Protein AF-A0A5Q2RBG4-F1 (afdb_monomer_lite)

Secondary structure (DSSP, 8-state):
-------------------------------TTSSS---TTSSTT--SS-SEETTEE-HHHHHHHHHHHHH-TT-SSHHHHHHHHHHHHHHHHHHHHHHH-TT-TT-HHHHHHHHHHHHHHHH-HHHHHH-------------------PPP------------------S------------------------PPP-

InterPro domains:
  IPR015141 Phospholipase A2, prokaryotic/fungal [PF09056] (45-122)
  IPR036444 Phospholipase A2 domain superfamily [G3DSA:1.20.90.10] (31-125)
  IPR036444 Phospholipase A2 domain superfamily [SSF48619] (43-124)

Structure (mmCIF, N/CA/C/O backbone):
data_AF-A0A5Q2RBG4-F1
#
_entry.id   AF-A0A5Q2RBG4-F1
#
loop_
_atom_site.group_PDB
_atom_site.id
_atom_site.type_symbol
_atom_site.label_atom_id
_atom_site.label_alt_id
_atom_site.label_comp_id
_atom_site.label_asym_id
_atom_site.label_entity_id
_atom_site.label_seq_id
_atom_site.pdbx_PDB_ins_code
_atom_site.Cartn_x
_atom_site.Cartn_y
_atom_site.Cartn_z
_atom_site.occupancy
_atom_site.B_iso_or_equiv
_atom_site.auth_seq_id
_atom_site.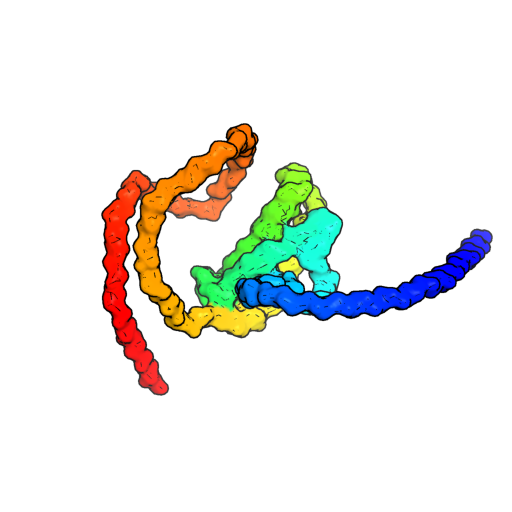auth_comp_id
_atom_site.auth_asym_id
_atom_site.auth_atom_id
_atom_site.pdbx_PDB_model_num
ATOM 1 N N . MET A 1 1 ? 6.977 -40.133 -31.356 1.00 45.34 1 MET A N 1
ATOM 2 C CA . MET A 1 1 ? 8.110 -40.860 -30.739 1.00 45.34 1 MET A CA 1
ATOM 3 C C . MET A 1 1 ? 8.426 -40.216 -29.390 1.00 45.34 1 MET A C 1
ATOM 5 O O . MET A 1 1 ? 8.983 -39.126 -29.391 1.00 45.34 1 MET A O 1
ATOM 9 N N . PRO A 1 2 ? 8.019 -40.805 -28.253 1.00 47.72 2 PRO A N 1
ATOM 10 C CA . PRO A 1 2 ? 8.297 -40.243 -26.933 1.00 47.72 2 PRO A CA 1
ATOM 11 C C . PRO A 1 2 ? 9.686 -40.678 -26.441 1.00 47.72 2 PRO A C 1
ATOM 13 O O . PRO A 1 2 ? 10.007 -41.864 -26.442 1.00 47.72 2 PRO A O 1
ATOM 16 N N . ARG A 1 3 ? 10.519 -39.722 -26.014 1.00 61.03 3 ARG A N 1
ATOM 17 C CA . ARG A 1 3 ? 11.772 -39.990 -25.293 1.00 61.03 3 ARG A CA 1
ATOM 18 C C . ARG A 1 3 ? 11.574 -39.658 -23.819 1.00 61.03 3 ARG A C 1
ATOM 20 O O . ARG A 1 3 ? 11.643 -38.506 -23.412 1.00 61.03 3 ARG A O 1
ATOM 27 N N . THR A 1 4 ? 11.325 -40.694 -23.028 1.00 62.78 4 THR A N 1
ATOM 28 C CA . THR A 1 4 ? 11.373 -40.666 -21.565 1.00 62.78 4 THR A CA 1
ATOM 29 C C . THR A 1 4 ? 12.832 -40.630 -21.106 1.00 62.78 4 THR A C 1
ATOM 31 O O . THR A 1 4 ? 13.536 -41.634 -21.209 1.00 62.78 4 THR A O 1
ATOM 34 N N . GLY A 1 5 ? 13.293 -39.485 -20.604 1.00 55.06 5 GLY A N 1
ATOM 35 C CA . GLY A 1 5 ? 14.599 -39.341 -19.960 1.00 55.06 5 GLY A CA 1
ATOM 36 C C . GLY A 1 5 ? 14.476 -39.442 -18.440 1.00 55.06 5 GLY A C 1
ATOM 37 O O . GLY A 1 5 ? 14.024 -38.502 -17.798 1.00 55.06 5 GLY A O 1
ATOM 38 N N . ARG A 1 6 ? 14.876 -40.583 -17.867 1.00 69.25 6 ARG A N 1
ATOM 39 C CA . ARG A 1 6 ? 15.070 -40.792 -16.420 1.00 69.25 6 ARG A CA 1
ATOM 40 C C . ARG A 1 6 ? 16.541 -40.564 -16.073 1.00 69.25 6 ARG A C 1
ATOM 42 O O . ARG A 1 6 ? 17.354 -41.364 -16.520 1.00 69.25 6 ARG A O 1
ATOM 49 N N . LEU A 1 7 ? 16.886 -39.589 -15.231 1.00 54.53 7 LEU A N 1
ATOM 50 C CA . LEU A 1 7 ? 18.213 -39.476 -14.595 1.00 54.53 7 LEU A CA 1
ATOM 51 C C . LEU A 1 7 ? 18.023 -38.891 -13.183 1.00 54.53 7 LEU A C 1
ATOM 53 O O . LEU A 1 7 ? 17.643 -37.740 -13.033 1.00 54.53 7 LEU A O 1
ATOM 57 N N . ARG A 1 8 ? 17.942 -39.756 -12.166 1.00 62.38 8 ARG A N 1
ATOM 58 C CA . ARG A 1 8 ? 19.027 -40.233 -11.277 1.00 62.38 8 ARG A CA 1
ATOM 59 C C . ARG A 1 8 ? 19.347 -39.251 -10.144 1.00 62.38 8 ARG A C 1
ATOM 61 O O . ARG A 1 8 ? 20.155 -38.343 -10.286 1.00 62.38 8 ARG A O 1
ATOM 68 N N . ALA A 1 9 ? 18.728 -39.553 -9.004 1.00 50.62 9 ALA A N 1
ATOM 69 C CA . ALA A 1 9 ? 19.061 -39.070 -7.676 1.00 50.62 9 ALA A CA 1
ATOM 70 C C . ALA A 1 9 ? 20.548 -39.272 -7.345 1.00 50.62 9 ALA A C 1
ATOM 72 O O . ALA A 1 9 ? 21.122 -40.328 -7.627 1.00 50.62 9 ALA A O 1
ATOM 73 N N . ARG A 1 10 ? 21.144 -38.280 -6.682 1.00 61.72 10 ARG A N 1
ATOM 74 C CA . ARG A 1 10 ? 22.369 -38.446 -5.899 1.00 61.72 10 ARG A CA 1
ATOM 75 C C . ARG A 1 10 ? 22.100 -37.956 -4.481 1.00 61.72 10 ARG A C 1
ATOM 77 O O . ARG A 1 10 ? 22.095 -36.763 -4.214 1.00 61.72 10 ARG A O 1
ATOM 84 N N . LEU A 1 11 ? 21.846 -38.924 -3.603 1.00 53.94 11 LEU A N 1
ATOM 85 C CA . LEU A 1 11 ? 22.023 -38.808 -2.162 1.00 53.94 11 LEU A CA 1
ATOM 86 C C . LEU A 1 11 ? 23.528 -38.803 -1.892 1.00 53.94 11 LEU A C 1
ATOM 88 O O . LEU A 1 11 ? 24.185 -39.833 -2.029 1.00 53.94 11 LEU A O 1
ATOM 92 N N . THR A 1 12 ? 24.076 -37.658 -1.512 1.00 59.53 12 THR A N 1
ATOM 93 C CA . THR A 1 12 ? 25.372 -37.593 -0.835 1.00 59.53 12 THR A CA 1
ATOM 94 C C . THR A 1 12 ? 25.134 -36.964 0.521 1.00 59.53 12 THR A C 1
ATOM 96 O O . THR A 1 12 ? 24.948 -35.755 0.630 1.00 59.53 12 THR A O 1
ATOM 99 N N . GLY A 1 13 ? 25.072 -37.831 1.534 1.00 52.00 13 GLY A N 1
ATOM 100 C CA . GLY A 1 13 ? 25.066 -37.452 2.936 1.00 52.00 13 GLY A CA 1
ATOM 101 C C . GLY A 1 13 ? 26.377 -36.757 3.291 1.00 52.00 13 GLY A C 1
ATOM 102 O O . GLY A 1 13 ? 27.456 -37.311 3.081 1.00 52.00 13 GLY A O 1
ATOM 103 N N . GLY A 1 14 ? 26.260 -35.533 3.798 1.00 57.28 14 GLY A N 1
ATOM 104 C CA . GLY A 1 14 ? 27.344 -34.764 4.392 1.00 57.28 14 GLY A CA 1
ATOM 105 C C . GLY A 1 14 ? 27.191 -34.775 5.906 1.00 57.28 14 GLY A C 1
ATOM 106 O O . GLY A 1 14 ? 26.175 -34.339 6.435 1.00 57.28 14 GLY A O 1
ATOM 107 N N . LEU A 1 15 ? 28.201 -35.341 6.555 1.00 59.34 15 LEU A N 1
ATOM 108 C CA . LEU A 1 15 ? 28.390 -35.568 7.982 1.00 59.34 15 LEU A CA 1
ATOM 109 C C . LEU A 1 15 ? 28.165 -34.300 8.836 1.00 59.34 15 LEU A C 1
ATOM 111 O O . LEU A 1 15 ? 28.738 -33.249 8.556 1.00 59.34 15 LEU A O 1
ATOM 115 N N . LEU A 1 16 ? 27.384 -34.442 9.914 1.00 55.59 16 LEU A N 1
ATOM 116 C CA . LEU A 1 16 ? 27.294 -33.491 11.026 1.00 55.59 16 LEU A CA 1
ATOM 117 C C . LEU A 1 16 ? 28.679 -33.278 11.663 1.00 55.59 16 LEU A C 1
ATOM 119 O O . LEU A 1 16 ? 29.279 -34.230 12.160 1.00 55.59 16 LEU A O 1
ATOM 123 N N . ALA A 1 17 ? 29.118 -32.025 11.764 1.00 57.50 17 ALA A N 1
ATOM 124 C CA . ALA A 1 17 ? 30.117 -31.594 12.739 1.00 57.50 17 ALA A CA 1
ATOM 125 C C . ALA A 1 17 ? 29.496 -30.483 13.594 1.00 57.50 17 ALA A C 1
ATOM 127 O O . ALA A 1 17 ? 29.442 -29.319 13.204 1.00 57.50 17 ALA A O 1
ATOM 128 N N . LEU A 1 18 ? 28.960 -30.883 14.747 1.00 55.81 18 LEU A N 1
ATOM 129 C CA . LEU A 1 18 ? 28.347 -30.005 15.736 1.00 55.81 18 LEU A CA 1
ATOM 130 C C . LEU A 1 18 ? 29.457 -29.453 16.644 1.00 55.81 18 LEU A C 1
ATOM 132 O O . LEU A 1 18 ? 29.870 -30.109 17.597 1.00 55.81 18 LEU A O 1
ATOM 136 N N . VAL A 1 19 ? 29.983 -28.272 16.317 1.00 64.69 19 VAL A N 1
ATOM 137 C CA . VAL A 1 19 ? 30.922 -27.535 17.177 1.00 64.69 19 VAL A CA 1
ATOM 138 C C . VAL A 1 19 ? 30.107 -26.585 18.053 1.00 64.69 19 VAL A C 1
ATOM 140 O O . VAL A 1 19 ? 29.663 -25.534 17.599 1.00 64.69 19 VAL A O 1
ATOM 143 N N . ALA A 1 20 ? 29.883 -26.966 19.311 1.00 55.16 20 ALA A N 1
ATOM 144 C CA . ALA A 1 20 ? 29.263 -26.107 20.315 1.00 55.16 20 ALA A CA 1
ATOM 145 C C . ALA A 1 20 ? 30.323 -25.172 20.924 1.00 55.16 20 ALA A C 1
ATOM 147 O O . ALA A 1 20 ? 31.088 -25.574 21.800 1.00 55.16 20 ALA A O 1
ATOM 148 N N . VAL A 1 21 ? 30.378 -23.923 20.454 1.00 65.25 21 VAL A N 1
ATOM 149 C CA . VAL A 1 21 ? 31.147 -22.849 21.100 1.00 65.25 21 VAL A CA 1
ATOM 150 C C . VAL A 1 21 ? 30.246 -22.178 22.136 1.00 65.25 21 VAL A C 1
ATOM 152 O O . VAL A 1 21 ? 29.343 -21.423 21.790 1.00 65.25 21 VAL A O 1
ATOM 155 N N . LEU A 1 22 ? 30.490 -22.458 23.417 1.00 59.94 22 LEU A N 1
ATOM 156 C CA . LEU A 1 22 ? 29.895 -21.736 24.544 1.00 59.94 22 LEU A CA 1
ATOM 157 C C . LEU A 1 22 ? 30.650 -20.413 24.737 1.00 59.94 22 LEU A C 1
ATOM 159 O O . LEU A 1 22 ? 31.578 -20.324 25.537 1.00 59.94 22 LEU A O 1
ATOM 163 N N . GLY A 1 23 ? 30.283 -19.400 23.955 1.00 50.41 23 GLY A N 1
ATOM 164 C CA . GLY A 1 23 ? 30.720 -18.021 24.146 1.00 50.41 23 GLY A CA 1
ATOM 165 C C . GLY A 1 23 ? 29.559 -17.180 24.658 1.00 50.41 23 GLY A C 1
ATOM 166 O O . GLY A 1 23 ? 28.649 -16.870 23.896 1.00 50.41 23 GLY A O 1
ATOM 167 N N . SER A 1 24 ? 29.582 -16.809 25.939 1.00 55.31 24 SER A N 1
ATOM 168 C CA . SER A 1 24 ? 28.636 -15.857 26.527 1.00 55.31 24 SER A CA 1
ATOM 169 C C . SER A 1 24 ? 28.923 -14.450 26.000 1.00 55.31 24 SER A C 1
ATOM 171 O O . SER A 1 24 ? 29.612 -13.660 26.643 1.00 55.31 24 SER A O 1
ATOM 173 N N . THR A 1 25 ? 28.427 -14.131 24.807 1.00 61.53 25 THR A N 1
ATOM 174 C CA . THR A 1 25 ? 28.366 -12.750 24.328 1.00 61.53 25 THR A CA 1
ATOM 175 C C . THR A 1 25 ? 27.287 -12.022 25.114 1.00 61.53 25 THR A C 1
ATOM 177 O O . THR A 1 25 ? 26.126 -12.432 25.104 1.00 61.53 25 THR A O 1
ATOM 180 N N . ALA A 1 26 ? 27.668 -10.947 25.801 1.00 56.69 26 ALA A N 1
ATOM 181 C CA . ALA A 1 26 ? 26.721 -9.983 26.331 1.00 56.69 26 ALA A CA 1
ATOM 182 C C . ALA A 1 26 ? 25.805 -9.526 25.186 1.00 56.69 26 ALA A C 1
ATOM 184 O O . ALA A 1 26 ? 26.266 -8.931 24.212 1.00 56.69 26 ALA A O 1
ATOM 185 N N . VAL A 1 27 ? 24.518 -9.847 25.290 1.00 54.66 27 VAL A N 1
ATOM 186 C CA . VAL A 1 27 ? 23.467 -9.271 24.454 1.00 54.66 27 VAL A CA 1
ATOM 187 C C . VAL A 1 27 ? 23.396 -7.787 24.801 1.00 54.66 27 VAL A C 1
ATOM 189 O O . VAL A 1 27 ? 22.740 -7.385 25.758 1.00 54.66 27 VAL A O 1
ATOM 192 N N . ILE A 1 28 ? 24.135 -6.968 24.053 1.00 51.59 28 ILE A N 1
ATOM 193 C CA . ILE A 1 28 ? 23.817 -5.548 23.922 1.00 51.59 28 ILE A CA 1
ATOM 194 C C . ILE A 1 28 ? 22.422 -5.533 23.306 1.00 51.59 28 ILE A C 1
ATOM 196 O O . ILE A 1 28 ? 22.233 -6.107 22.235 1.00 51.59 28 ILE A O 1
ATOM 200 N N . GLY A 1 29 ? 21.451 -4.997 24.048 1.00 50.44 29 GLY A N 1
ATOM 201 C CA . GLY A 1 29 ? 20.031 -5.060 23.723 1.00 50.44 29 GLY A CA 1
ATOM 202 C C . GLY A 1 29 ? 19.771 -4.685 22.272 1.00 50.44 29 GLY A C 1
ATOM 203 O O . GLY A 1 29 ? 19.789 -3.508 21.920 1.00 50.44 29 GLY A O 1
ATOM 204 N N . ALA A 1 30 ? 19.518 -5.693 21.438 1.00 46.84 30 ALA A N 1
ATOM 205 C CA . ALA A 1 30 ? 18.832 -5.477 20.184 1.00 46.84 30 ALA A CA 1
ATOM 206 C C . ALA A 1 30 ? 17.478 -4.881 20.562 1.00 46.84 30 ALA A C 1
ATOM 208 O O . ALA A 1 30 ? 16.707 -5.501 21.302 1.00 46.84 30 ALA A O 1
ATOM 209 N N . SER A 1 31 ? 17.226 -3.649 20.124 1.00 52.78 31 SER A N 1
ATOM 210 C CA . SER A 1 31 ? 15.905 -3.050 20.228 1.00 52.78 31 SER A CA 1
ATOM 211 C C . SER A 1 31 ? 14.885 -4.073 19.711 1.00 52.78 31 SER A C 1
ATOM 213 O O . SER A 1 31 ? 15.123 -4.665 18.655 1.00 52.78 31 SER A O 1
ATOM 215 N N . PRO A 1 32 ? 13.748 -4.294 20.391 1.00 52.78 32 PRO A N 1
ATOM 216 C CA . PRO A 1 32 ? 12.734 -5.270 19.975 1.00 52.78 32 PRO A CA 1
ATOM 217 C C . PRO A 1 32 ? 12.110 -4.999 18.587 1.00 52.78 32 PRO A C 1
ATOM 219 O O . PRO A 1 32 ? 11.204 -5.712 18.171 1.00 52.78 32 PRO A O 1
ATOM 222 N N . ALA A 1 33 ? 12.604 -4.002 17.848 1.00 53.12 33 ALA A N 1
ATOM 223 C CA . ALA A 1 33 ? 12.220 -3.680 16.483 1.00 53.12 33 ALA A CA 1
ATOM 224 C C . ALA A 1 33 ? 12.766 -4.656 15.415 1.00 53.12 33 ALA A C 1
ATOM 226 O O . ALA A 1 33 ? 12.243 -4.650 14.304 1.00 53.12 33 ALA A O 1
ATOM 227 N N . ASP A 1 34 ? 13.775 -5.486 15.725 1.00 49.50 34 ASP A N 1
ATOM 228 C CA . ASP A 1 34 ? 14.551 -6.230 14.706 1.00 49.50 34 ASP A CA 1
ATOM 229 C C . ASP A 1 34 ? 14.255 -7.747 14.604 1.00 49.50 34 ASP A C 1
ATOM 231 O O . ASP A 1 34 ? 14.783 -8.427 13.733 1.00 49.50 34 ASP A O 1
ATOM 235 N N . ALA A 1 35 ? 13.424 -8.330 15.479 1.00 50.75 35 ALA A N 1
ATOM 236 C CA . ALA A 1 35 ? 13.367 -9.797 15.631 1.00 50.75 35 ALA A CA 1
ATOM 237 C C . ALA A 1 35 ? 12.148 -10.509 15.015 1.00 50.75 35 ALA A C 1
ATOM 239 O O . ALA A 1 35 ? 11.963 -11.699 15.269 1.00 50.75 35 ALA A O 1
ATOM 240 N N . GLN A 1 36 ? 11.314 -9.838 14.220 1.00 45.38 36 GLN A N 1
ATOM 241 C CA . GLN A 1 36 ? 10.258 -10.529 13.473 1.00 45.38 36 GLN A CA 1
ATOM 242 C C . GLN A 1 36 ? 10.653 -10.591 11.992 1.00 45.38 36 GLN A C 1
ATOM 244 O O . GLN A 1 36 ? 10.934 -9.534 11.423 1.00 45.38 36 GLN A O 1
ATOM 249 N N . PRO A 1 37 ? 10.692 -11.779 11.349 1.00 49.84 37 PRO A N 1
ATOM 250 C CA . PRO A 1 37 ? 10.654 -11.847 9.894 1.00 49.84 37 PRO A CA 1
ATOM 251 C C . PRO A 1 37 ? 9.348 -11.176 9.475 1.00 49.84 37 PRO A C 1
ATOM 253 O O . PRO A 1 37 ? 8.252 -11.659 9.746 1.00 49.84 37 PRO A O 1
ATOM 256 N N . VAL A 1 38 ? 9.487 -9.959 8.976 1.00 55.28 38 VAL A N 1
ATOM 257 C CA . VAL A 1 38 ? 8.382 -9.033 8.807 1.00 55.28 38 VAL A CA 1
ATOM 258 C C . VAL A 1 38 ? 7.761 -9.253 7.443 1.00 55.28 38 VAL A C 1
ATOM 260 O O . VAL A 1 38 ? 8.088 -8.548 6.496 1.00 55.28 38 VAL A O 1
ATOM 263 N N . ASP A 1 39 ? 6.852 -10.220 7.360 1.00 59.88 39 ASP A N 1
ATOM 264 C CA . ASP A 1 39 ? 5.818 -10.201 6.326 1.00 59.88 39 ASP A CA 1
ATOM 265 C C . ASP A 1 39 ? 4.933 -8.985 6.597 1.00 59.88 39 ASP A C 1
ATOM 267 O O . ASP A 1 39 ? 4.045 -9.002 7.453 1.00 59.88 39 ASP A O 1
ATOM 271 N N . ARG A 1 40 ? 5.265 -7.873 5.937 1.00 69.62 40 ARG A N 1
ATOM 272 C CA . ARG A 1 40 ? 4.633 -6.566 6.152 1.00 69.62 40 ARG A CA 1
ATOM 273 C C . ARG A 1 40 ? 3.313 -6.429 5.399 1.00 69.62 40 ARG A C 1
ATOM 275 O O . ARG A 1 40 ? 2.601 -5.479 5.666 1.00 69.62 40 ARG A O 1
ATOM 282 N N . CYS A 1 41 ? 2.988 -7.310 4.451 1.00 73.50 41 CYS A N 1
ATOM 283 C CA . CYS A 1 41 ? 1.699 -7.273 3.747 1.00 73.50 41 CYS A CA 1
ATOM 284 C C . CYS A 1 41 ? 0.658 -8.268 4.299 1.00 73.50 41 CYS A C 1
ATOM 286 O O . CYS A 1 41 ? -0.375 -8.498 3.670 1.00 73.50 41 CYS A O 1
ATOM 288 N N . GLY A 1 42 ? 0.876 -8.795 5.512 1.00 61.72 42 GLY A N 1
ATOM 289 C CA . GLY A 1 42 ? -0.215 -9.306 6.348 1.00 61.72 42 GLY A CA 1
ATOM 290 C C . GLY A 1 42 ? -0.555 -10.794 6.240 1.00 61.72 42 GLY A C 1
ATOM 291 O O . GLY A 1 42 ? -1.651 -11.173 6.649 1.00 61.72 42 GLY A O 1
ATOM 292 N N . SER A 1 43 ? 0.336 -11.661 5.751 1.00 58.06 43 SER A N 1
ATOM 293 C CA . SER A 1 43 ? -0.027 -13.081 5.565 1.00 58.06 43 SER A CA 1
ATOM 294 C C . SER A 1 43 ? 0.971 -14.128 6.055 1.00 58.06 43 SER A C 1
ATOM 296 O O . SER A 1 43 ? 0.726 -15.319 5.844 1.00 58.06 43 SER A O 1
ATOM 298 N N . ALA A 1 44 ? 1.993 -13.742 6.828 1.00 56.72 44 ALA A N 1
ATOM 299 C CA . ALA A 1 44 ? 2.888 -14.677 7.527 1.00 56.72 44 ALA A CA 1
ATOM 300 C C . ALA A 1 44 ? 3.407 -15.822 6.618 1.00 56.72 44 ALA A C 1
ATOM 302 O O . ALA A 1 44 ? 3.465 -16.985 7.037 1.00 56.72 44 ALA A O 1
ATOM 303 N N . GLY A 1 45 ? 3.685 -15.519 5.345 1.00 56.06 45 GLY A N 1
ATOM 304 C CA . GLY A 1 45 ? 4.219 -16.453 4.361 1.00 56.06 45 GLY A CA 1
ATOM 305 C C . GLY A 1 45 ? 3.174 -17.357 3.707 1.00 56.06 45 GLY A C 1
ATOM 306 O O . GLY A 1 45 ? 3.534 -18.314 3.019 1.00 56.06 45 GLY A O 1
ATOM 307 N N . THR A 1 46 ? 1.881 -17.102 3.927 1.00 54.00 46 THR A N 1
ATOM 308 C CA . THR A 1 46 ? 0.767 -17.807 3.262 1.00 54.00 46 THR A CA 1
ATOM 309 C C . THR A 1 46 ? 0.166 -17.019 2.104 1.00 54.00 46 THR A C 1
ATOM 311 O O . THR A 1 46 ? -0.779 -17.494 1.465 1.00 54.00 46 THR A O 1
ATOM 314 N N . GLU A 1 47 ? 0.709 -15.838 1.801 1.00 67.62 47 GLU A N 1
ATOM 315 C CA . GLU A 1 47 ? 0.285 -15.058 0.650 1.00 67.62 47 GLU A CA 1
ATOM 316 C C . GLU A 1 47 ? 0.370 -15.869 -0.645 1.00 67.62 47 GLU A C 1
ATOM 318 O O . GLU A 1 47 ? 1.371 -16.502 -0.985 1.00 67.62 47 GLU A O 1
ATOM 323 N N . TRP A 1 48 ? -0.696 -15.778 -1.437 1.00 67.00 48 TRP A N 1
ATOM 324 C CA . TRP A 1 48 ? -0.663 -16.228 -2.824 1.00 67.00 48 TRP A CA 1
ATOM 325 C C . TRP A 1 48 ? 0.246 -15.342 -3.699 1.00 67.00 48 TRP A C 1
ATOM 327 O O . TRP A 1 48 ? 0.649 -15.756 -4.787 1.00 67.00 48 TRP A O 1
ATOM 337 N N . VAL A 1 49 ? 0.581 -14.134 -3.230 1.00 73.75 49 VAL A N 1
ATOM 338 C CA . VAL A 1 49 ? 1.404 -13.154 -3.942 1.00 73.75 49 VAL A CA 1
ATOM 339 C C . VAL A 1 49 ? 2.578 -12.739 -3.045 1.00 73.75 49 VAL A C 1
ATOM 341 O O . VAL A 1 49 ? 2.317 -12.150 -2.009 1.00 73.75 49 VAL A O 1
ATOM 344 N N . PRO A 1 50 ? 3.838 -13.043 -3.399 1.00 80.75 50 PRO A N 1
ATOM 345 C CA . PRO A 1 50 ? 4.996 -12.766 -2.545 1.00 80.75 50 PRO A CA 1
ATOM 346 C C . PRO A 1 50 ? 5.337 -11.271 -2.477 1.00 80.75 50 PRO A C 1
ATOM 348 O O . PRO A 1 50 ? 5.307 -10.609 -3.510 1.00 80.75 50 PRO A O 1
ATOM 351 N N . ASP A 1 51 ? 5.763 -10.780 -1.306 1.00 80.25 51 ASP A N 1
ATOM 352 C CA . ASP A 1 51 ? 6.064 -9.356 -1.030 1.00 80.25 51 ASP A CA 1
ATOM 353 C C . ASP A 1 51 ? 7.319 -8.819 -1.738 1.00 80.25 51 ASP A C 1
ATOM 355 O O . ASP A 1 51 ? 7.498 -7.610 -1.924 1.00 80.25 51 ASP A O 1
ATOM 359 N N . SER A 1 52 ? 8.197 -9.717 -2.182 1.00 86.81 52 SER A N 1
ATOM 360 C CA . SER A 1 52 ? 9.379 -9.380 -2.974 1.00 86.81 52 SER A CA 1
ATOM 361 C C . SER A 1 52 ? 9.722 -10.487 -3.967 1.00 86.81 52 SER A C 1
ATOM 363 O O . SER A 1 52 ? 9.357 -11.654 -3.800 1.00 86.81 52 SER A O 1
ATOM 365 N N . GLY A 1 53 ? 10.436 -10.126 -5.031 1.00 87.00 53 GLY A N 1
ATOM 366 C CA . GLY A 1 53 ? 10.841 -11.080 -6.050 1.00 87.00 53 GLY A CA 1
ATOM 367 C C . GLY A 1 53 ? 11.779 -10.491 -7.093 1.00 87.00 53 GLY A C 1
ATOM 368 O O . GLY A 1 53 ? 12.232 -9.349 -7.012 1.00 87.00 53 GLY A O 1
ATOM 369 N N . ALA A 1 54 ? 12.086 -11.290 -8.115 1.00 86.25 54 ALA A N 1
ATOM 370 C CA . ALA A 1 54 ? 12.908 -10.829 -9.225 1.00 86.25 54 ALA A CA 1
ATOM 371 C C . ALA A 1 54 ? 12.188 -9.694 -9.977 1.00 86.25 54 ALA A C 1
ATOM 373 O O . ALA A 1 54 ? 11.283 -9.935 -10.774 1.00 86.25 54 ALA A O 1
ATOM 374 N N . GLY A 1 55 ? 12.607 -8.453 -9.718 1.00 88.62 55 GLY A N 1
ATOM 375 C CA . GLY A 1 55 ? 12.079 -7.258 -10.372 1.00 88.62 55 GLY A CA 1
ATOM 376 C C . GLY A 1 55 ? 11.006 -6.498 -9.592 1.00 88.62 55 GLY A C 1
ATOM 377 O O . GLY A 1 55 ? 10.366 -5.637 -10.190 1.00 88.62 55 GLY A O 1
ATOM 378 N N . PHE A 1 56 ? 10.794 -6.775 -8.305 1.00 92.12 56 PHE A N 1
ATOM 379 C CA . PHE A 1 56 ? 9.964 -5.931 -7.443 1.00 92.12 56 PHE A CA 1
ATOM 380 C C . PHE A 1 56 ? 10.308 -6.134 -5.960 1.00 92.12 56 PHE A C 1
ATOM 382 O O . PHE A 1 56 ? 10.734 -7.215 -5.556 1.00 92.12 56 PHE A O 1
ATOM 389 N N . ASP A 1 57 ? 10.095 -5.095 -5.159 1.00 92.38 57 ASP A N 1
ATOM 390 C CA . ASP A 1 57 ? 10.200 -5.142 -3.700 1.00 92.38 57 ASP A CA 1
ATOM 391 C C . ASP A 1 57 ? 9.131 -4.223 -3.100 1.00 92.38 57 ASP A C 1
ATOM 393 O O . ASP A 1 57 ? 9.195 -2.999 -3.258 1.00 92.38 57 ASP A O 1
ATOM 397 N N . PHE A 1 58 ? 8.109 -4.804 -2.473 1.00 93.44 58 PHE A N 1
ATOM 398 C CA . PHE A 1 58 ? 6.999 -4.061 -1.877 1.00 93.44 58 PHE A CA 1
ATOM 399 C C . PHE A 1 58 ? 7.061 -4.000 -0.352 1.00 93.44 58 PHE A C 1
ATOM 401 O O . PHE A 1 58 ? 6.188 -3.369 0.241 1.00 93.44 58 PHE A O 1
ATOM 408 N N . ASN A 1 59 ? 8.113 -4.531 0.285 1.00 91.00 59 ASN A N 1
ATOM 409 C CA . ASN A 1 59 ? 8.236 -4.569 1.747 1.00 91.00 59 ASN A CA 1
ATOM 410 C C . ASN A 1 59 ? 8.032 -3.191 2.395 1.00 91.00 59 ASN A C 1
ATOM 412 O O . ASN A 1 59 ? 7.277 -3.043 3.356 1.00 91.00 59 ASN A O 1
ATOM 416 N N . GLU A 1 60 ? 8.676 -2.162 1.841 1.00 91.81 60 GLU A N 1
ATOM 417 C CA . GLU A 1 60 ? 8.567 -0.796 2.358 1.00 91.81 60 GLU A CA 1
ATOM 418 C C . GLU A 1 60 ? 7.172 -0.195 2.131 1.00 91.81 60 GLU A C 1
ATOM 420 O O . GLU A 1 60 ? 6.636 0.487 3.004 1.00 91.81 60 GLU A O 1
ATOM 425 N N . ALA A 1 61 ? 6.547 -0.481 0.986 1.00 95.19 61 ALA A N 1
ATOM 426 C CA . ALA A 1 61 ? 5.190 -0.026 0.700 1.00 95.19 61 ALA A CA 1
ATOM 427 C C . ALA A 1 61 ? 4.178 -0.654 1.670 1.00 95.19 61 ALA A C 1
ATOM 429 O O . ALA A 1 61 ? 3.337 0.063 2.211 1.00 95.19 61 ALA A O 1
ATOM 430 N N . CYS A 1 62 ? 4.303 -1.957 1.932 1.00 93.69 62 CYS A N 1
ATOM 4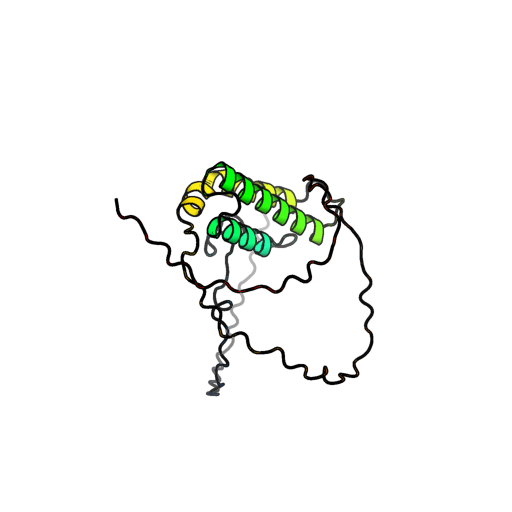31 C CA . CYS A 1 62 ? 3.488 -2.684 2.900 1.00 93.69 62 CYS A CA 1
ATOM 432 C C . CYS A 1 62 ? 3.661 -2.116 4.318 1.00 93.69 62 CYS A C 1
ATOM 434 O O . CYS A 1 62 ? 2.688 -1.760 4.975 1.00 93.69 62 CYS A O 1
ATOM 436 N N . ARG A 1 63 ? 4.910 -1.887 4.754 1.00 90.69 63 ARG A N 1
ATOM 437 C CA . ARG A 1 63 ? 5.212 -1.279 6.062 1.00 90.69 63 ARG A CA 1
ATOM 438 C C . ARG A 1 63 ? 4.538 0.085 6.242 1.00 90.69 63 ARG A C 1
ATOM 440 O O . ARG A 1 63 ? 4.050 0.401 7.326 1.00 90.69 63 ARG A O 1
ATOM 447 N N . LEU A 1 64 ? 4.549 0.917 5.201 1.00 94.06 64 LEU A N 1
ATOM 448 C CA . LEU A 1 64 ? 3.914 2.236 5.227 1.00 94.06 64 LEU A CA 1
ATOM 449 C C . LEU A 1 64 ? 2.381 2.143 5.208 1.00 94.06 64 LEU A C 1
ATOM 451 O O . LEU A 1 64 ? 1.721 2.971 5.835 1.00 94.06 64 LEU A O 1
ATOM 455 N N . HIS A 1 65 ? 1.815 1.139 4.533 1.00 95.25 65 HIS A N 1
ATOM 456 C CA . HIS A 1 65 ? 0.373 0.874 4.519 1.00 95.25 65 HIS A CA 1
ATOM 457 C C . HIS A 1 65 ? -0.137 0.454 5.899 1.00 95.25 65 HIS A C 1
ATOM 459 O O . HIS A 1 65 ? -1.051 1.099 6.415 1.00 95.25 65 HIS A O 1
ATOM 465 N N . ASP A 1 66 ? 0.532 -0.506 6.541 1.00 92.75 66 ASP A N 1
ATOM 466 C CA . ASP A 1 66 ? 0.258 -0.920 7.922 1.00 92.75 66 ASP A CA 1
ATOM 467 C C . ASP A 1 66 ? 0.330 0.264 8.885 1.00 92.75 66 ASP A C 1
ATOM 469 O O . ASP A 1 66 ? -0.543 0.460 9.733 1.00 92.75 66 ASP A O 1
ATOM 473 N N . HIS A 1 67 ? 1.362 1.101 8.735 1.00 92.06 67 HIS A N 1
ATOM 474 C CA . HIS A 1 67 ? 1.501 2.302 9.547 1.00 92.06 67 HIS A CA 1
ATOM 475 C C . HIS A 1 67 ? 0.313 3.252 9.347 1.00 92.06 67 HIS A C 1
ATOM 477 O O . HIS A 1 67 ? -0.268 3.708 10.329 1.00 92.06 67 HIS A O 1
ATOM 483 N N . CYS A 1 68 ? -0.098 3.506 8.099 1.00 95.44 68 CYS A N 1
ATOM 484 C CA . CYS A 1 68 ? -1.263 4.336 7.789 1.00 95.44 68 CYS A CA 1
ATOM 485 C C . CYS A 1 68 ? -2.557 3.770 8.393 1.00 95.44 68 CYS A C 1
ATOM 487 O O . CYS A 1 68 ? -3.366 4.530 8.924 1.00 95.44 68 CYS A O 1
ATOM 489 N N . TYR A 1 69 ? -2.737 2.447 8.364 1.00 94.25 69 TYR A N 1
ATOM 490 C CA . TYR A 1 69 ? -3.868 1.769 9.001 1.00 94.25 69 TYR A CA 1
ATOM 491 C C . TYR A 1 69 ? -3.843 1.911 10.524 1.00 94.25 69 TYR A C 1
ATOM 493 O O . TYR A 1 69 ? -4.888 2.164 11.116 1.00 94.25 69 TYR A O 1
ATOM 501 N N . GLY A 1 70 ? -2.668 1.805 11.149 1.00 91.25 70 GLY A N 1
ATOM 502 C CA . GLY A 1 70 ? -2.504 1.941 12.596 1.00 91.25 70 GLY A CA 1
ATOM 503 C C . GLY A 1 70 ? -2.757 3.362 13.094 1.00 91.25 70 GLY A C 1
ATOM 504 O O . GLY A 1 70 ? -3.540 3.568 14.011 1.00 91.25 70 GLY A O 1
ATOM 505 N N . ILE A 1 71 ? -2.132 4.371 12.483 1.00 93.25 71 ILE A N 1
ATOM 506 C CA . ILE A 1 71 ? -2.245 5.762 12.960 1.00 93.25 71 ILE A CA 1
ATOM 507 C C . ILE A 1 71 ? -3.433 6.534 12.367 1.00 93.25 71 ILE A C 1
ATOM 509 O O . ILE A 1 71 ? -3.775 7.602 12.870 1.00 93.25 71 ILE A O 1
ATOM 513 N N . LYS A 1 72 ? -4.075 6.010 11.314 1.00 94.81 72 LYS A N 1
ATOM 514 C CA . LYS A 1 72 ? -5.284 6.557 10.664 1.00 94.81 72 LYS A CA 1
ATOM 515 C C . LYS A 1 72 ? -5.216 8.073 10.391 1.00 94.81 72 LYS A C 1
ATOM 517 O O . LYS A 1 72 ? -6.160 8.793 10.730 1.00 94.81 72 LYS A O 1
ATOM 522 N N . PRO A 1 73 ? -4.161 8.587 9.722 1.00 95.75 73 PRO A N 1
ATOM 523 C CA . PRO A 1 73 ? -3.965 10.028 9.529 1.00 95.75 73 PRO A CA 1
ATOM 524 C C . PRO A 1 73 ? -5.063 10.655 8.658 1.00 95.75 73 PRO A C 1
ATOM 526 O O . PRO A 1 73 ? -5.362 11.840 8.779 1.00 95.75 73 PRO A O 1
ATOM 529 N N . HIS A 1 74 ? -5.701 9.841 7.811 1.00 96.69 74 HIS A N 1
ATOM 530 C CA . HIS A 1 74 ? -6.791 10.238 6.918 1.00 96.69 74 HIS A CA 1
ATOM 531 C C . HIS A 1 74 ? -8.190 9.991 7.519 1.00 96.69 74 HIS A C 1
ATOM 533 O O . HIS A 1 74 ? -9.199 10.110 6.820 1.00 96.69 74 HIS A O 1
ATOM 539 N N . GLY A 1 75 ? -8.263 9.634 8.807 1.00 95.62 75 GLY A N 1
ATOM 540 C CA . GLY A 1 75 ? -9.492 9.327 9.542 1.00 95.62 75 GLY A CA 1
ATOM 541 C C . GLY A 1 75 ? -9.865 7.839 9.557 1.00 95.62 75 GLY A C 1
ATOM 542 O O . GLY A 1 75 ? -9.420 7.053 8.726 1.00 95.62 75 GLY A O 1
ATOM 543 N N . ALA A 1 76 ? -10.731 7.450 10.498 1.00 95.44 76 ALA A N 1
ATOM 544 C CA . ALA A 1 76 ? -11.116 6.052 10.745 1.00 95.44 76 ALA A CA 1
ATOM 545 C C . ALA A 1 76 ? -12.260 5.521 9.856 1.00 95.44 76 ALA A C 1
ATOM 547 O O . ALA A 1 76 ? -12.759 4.421 10.071 1.00 95.44 76 ALA A O 1
ATOM 548 N N . GLY A 1 77 ? -12.708 6.301 8.870 1.00 95.38 77 GLY A N 1
ATOM 549 C CA . GLY A 1 77 ? -13.794 5.918 7.966 1.00 95.38 77 GLY A CA 1
ATOM 550 C C . GLY A 1 77 ? -13.317 5.258 6.671 1.00 95.38 77 GLY A C 1
ATOM 551 O O . GLY A 1 77 ? -12.128 5.208 6.357 1.00 95.38 77 GLY A O 1
ATOM 552 N N . SER A 1 78 ? -14.277 4.840 5.843 1.00 96.25 78 SER A N 1
ATOM 553 C CA . SER A 1 78 ? -14.025 4.259 4.514 1.00 96.25 78 SER A CA 1
ATOM 554 C C . SER A 1 78 ? -13.217 5.176 3.583 1.00 96.25 78 SER A C 1
ATOM 556 O O . SER A 1 78 ? -12.412 4.687 2.786 1.00 96.25 78 SER A O 1
ATOM 558 N N . SER A 1 79 ? -13.395 6.496 3.700 1.00 97.12 79 SER A N 1
ATOM 559 C CA . SER A 1 79 ? -12.601 7.498 2.979 1.00 97.12 79 SER A CA 1
ATOM 560 C C . SER A 1 79 ? -11.132 7.502 3.408 1.00 97.12 79 SER A C 1
ATOM 562 O O . SER A 1 79 ? -10.260 7.580 2.546 1.00 97.12 79 SER A O 1
ATOM 564 N N . GLY A 1 80 ? -10.856 7.371 4.711 1.00 96.69 80 GLY A N 1
ATOM 565 C CA . GLY A 1 80 ? -9.492 7.311 5.239 1.00 96.69 80 GLY A CA 1
ATOM 566 C C . GLY A 1 80 ? -8.777 6.032 4.816 1.00 96.69 80 GLY A C 1
ATOM 567 O O . GLY A 1 80 ? -7.648 6.087 4.331 1.00 96.69 80 GLY A O 1
ATOM 568 N N . ARG A 1 81 ? -9.490 4.898 4.841 1.00 97.00 81 ARG A N 1
ATOM 569 C CA . ARG A 1 81 ? -8.996 3.633 4.279 1.00 97.00 81 ARG A CA 1
ATOM 570 C C . ARG A 1 81 ? -8.622 3.770 2.805 1.00 97.00 81 ARG A C 1
ATOM 572 O O . ARG A 1 81 ? -7.523 3.407 2.406 1.00 97.00 81 ARG A O 1
ATOM 579 N N . LEU A 1 82 ? -9.520 4.335 1.991 1.00 97.75 82 LEU A N 1
ATOM 580 C CA . LEU A 1 82 ? -9.259 4.560 0.566 1.00 97.75 82 LEU A CA 1
ATOM 581 C C . LEU A 1 82 ? -8.024 5.445 0.331 1.00 97.75 82 LEU A C 1
ATOM 583 O O . LEU A 1 82 ? -7.310 5.226 -0.647 1.00 97.75 82 LEU A O 1
ATOM 587 N N . ALA A 1 83 ? -7.777 6.438 1.190 1.00 97.94 83 ALA A N 1
ATOM 588 C CA . ALA A 1 83 ? -6.582 7.270 1.109 1.00 97.94 83 ALA A CA 1
ATOM 589 C C . ALA A 1 83 ? -5.307 6.456 1.395 1.00 97.94 83 ALA A C 1
ATOM 591 O O . ALA A 1 83 ? -4.409 6.460 0.553 1.00 97.94 83 ALA A O 1
ATOM 592 N N . CYS A 1 84 ? -5.278 5.675 2.483 1.00 97.50 84 CYS A N 1
ATOM 593 C CA . CYS A 1 84 ? -4.161 4.771 2.786 1.00 97.50 84 CYS A CA 1
ATOM 594 C C . CYS A 1 84 ? -3.902 3.766 1.647 1.00 97.50 84 CYS A C 1
ATOM 596 O O . CYS A 1 84 ? -2.762 3.578 1.228 1.00 97.50 84 CYS A O 1
ATOM 598 N N . ASP A 1 85 ? -4.952 3.163 1.079 1.00 97.56 85 ASP A N 1
ATOM 599 C CA . ASP A 1 85 ? -4.815 2.190 -0.015 1.00 97.56 85 ASP A CA 1
ATOM 600 C C . ASP A 1 85 ? -4.234 2.833 -1.293 1.00 97.56 85 ASP A C 1
ATOM 602 O O . ASP A 1 85 ? -3.489 2.201 -2.043 1.00 97.56 85 ASP A O 1
ATOM 606 N N . ARG A 1 86 ? -4.552 4.106 -1.567 1.00 98.19 86 ARG A N 1
ATOM 607 C CA . ARG A 1 86 ? -3.979 4.847 -2.705 1.00 98.19 86 ARG A CA 1
ATOM 608 C C . ARG A 1 86 ? -2.511 5.195 -2.486 1.00 98.19 86 ARG A C 1
ATOM 610 O O . ARG A 1 86 ? -1.729 5.100 -3.431 1.00 98.19 86 ARG A O 1
ATOM 617 N N . GLU A 1 87 ? -2.136 5.594 -1.272 1.00 98.00 87 GLU A N 1
ATOM 618 C CA . GLU A 1 87 ? -0.732 5.826 -0.910 1.00 98.00 87 GLU A CA 1
ATOM 619 C C . GLU A 1 87 ? 0.086 4.541 -1.052 1.00 98.00 87 GLU A C 1
ATOM 621 O O . GLU A 1 87 ? 1.159 4.564 -1.655 1.00 98.00 87 GLU A O 1
ATOM 626 N N . PHE A 1 88 ? -0.474 3.407 -0.629 1.00 97.44 88 PHE A N 1
ATOM 627 C CA . PHE A 1 88 ? 0.124 2.091 -0.830 1.00 97.44 88 PHE A CA 1
ATOM 628 C C . PHE A 1 88 ? 0.404 1.788 -2.310 1.00 97.44 88 PHE A C 1
ATOM 630 O O . PHE A 1 88 ? 1.539 1.467 -2.672 1.00 97.44 88 PHE A O 1
ATOM 637 N N . LEU A 1 89 ? -0.585 1.975 -3.195 1.00 97.38 89 LEU A N 1
ATOM 638 C CA . LEU A 1 89 ? -0.391 1.805 -4.640 1.00 97.38 89 LEU A CA 1
ATOM 639 C C . LEU A 1 89 ? 0.708 2.723 -5.193 1.00 97.38 89 LEU A C 1
ATOM 641 O O . LEU A 1 89 ? 1.530 2.294 -6.004 1.00 97.38 89 LEU A O 1
ATOM 645 N N . ASN A 1 90 ? 0.742 3.983 -4.760 1.00 97.06 90 ASN A N 1
ATOM 646 C CA . ASN A 1 90 ? 1.756 4.935 -5.203 1.00 97.06 90 ASN A CA 1
ATOM 647 C C . ASN A 1 90 ? 3.165 4.518 -4.759 1.00 97.06 90 ASN A C 1
ATOM 649 O O . ASN A 1 90 ? 4.090 4.583 -5.568 1.00 97.06 90 ASN A O 1
ATOM 653 N N . HIS A 1 91 ? 3.332 4.037 -3.524 1.00 96.44 91 HIS A N 1
ATOM 654 C CA . HIS A 1 91 ? 4.616 3.537 -3.029 1.00 96.44 91 HIS A CA 1
ATOM 655 C C . HIS A 1 91 ? 5.084 2.281 -3.774 1.00 96.44 91 HIS A C 1
ATOM 657 O O . HIS A 1 91 ? 6.250 2.206 -4.163 1.00 96.44 91 HIS A O 1
ATOM 663 N N . MET A 1 92 ? 4.189 1.333 -4.071 1.00 95.88 92 MET A N 1
ATOM 664 C CA . MET A 1 92 ? 4.538 0.170 -4.900 1.00 95.88 92 MET A CA 1
ATOM 665 C C . MET A 1 92 ? 4.972 0.586 -6.310 1.00 95.88 92 MET A C 1
ATOM 667 O O . MET A 1 92 ? 5.991 0.120 -6.819 1.00 95.88 92 MET A O 1
ATOM 671 N N . ARG A 1 93 ? 4.251 1.521 -6.940 1.00 95.06 93 ARG A N 1
ATOM 672 C CA . ARG A 1 93 ? 4.618 2.054 -8.262 1.00 95.06 93 ARG A CA 1
ATOM 673 C C . ARG A 1 93 ? 5.951 2.799 -8.238 1.00 95.06 93 ARG A C 1
ATOM 675 O O . ARG A 1 93 ? 6.718 2.686 -9.193 1.00 95.06 93 ARG A O 1
ATOM 682 N N . PHE A 1 94 ? 6.247 3.521 -7.159 1.00 94.31 94 PHE A N 1
ATOM 683 C CA . PHE A 1 94 ? 7.545 4.161 -6.960 1.00 94.31 94 PHE A CA 1
ATOM 684 C C . PHE A 1 94 ? 8.672 3.124 -6.863 1.00 94.31 94 PHE A C 1
ATOM 686 O O . PHE A 1 94 ? 9.683 3.270 -7.548 1.00 94.31 94 PHE A O 1
ATOM 693 N N . SER A 1 95 ? 8.468 2.037 -6.112 1.00 93.81 95 SER A N 1
ATOM 694 C CA . SER A 1 95 ? 9.415 0.912 -6.062 1.00 93.81 95 SER A CA 1
ATOM 695 C C . SER A 1 95 ? 9.645 0.300 -7.452 1.00 93.81 95 SER A C 1
ATOM 697 O O . SER A 1 95 ? 10.786 0.135 -7.890 1.00 93.81 95 SER A O 1
ATOM 699 N N . CYS A 1 96 ? 8.573 0.084 -8.224 1.00 94.31 96 CYS A N 1
ATOM 700 C CA . CYS A 1 96 ? 8.690 -0.373 -9.609 1.00 94.31 96 CYS A CA 1
ATOM 701 C C . CYS A 1 96 ? 9.521 0.583 -10.477 1.00 94.31 96 CYS A C 1
ATOM 703 O O . CYS A 1 96 ? 10.367 0.135 -11.252 1.00 94.31 96 CYS A O 1
ATOM 705 N N . ALA A 1 97 ? 9.297 1.894 -10.356 1.00 92.69 97 ALA A N 1
ATOM 706 C CA . ALA A 1 97 ? 10.041 2.899 -11.108 1.00 92.69 97 ALA A CA 1
ATOM 707 C C . ALA A 1 97 ? 11.519 2.972 -10.690 1.00 92.69 97 ALA A C 1
ATOM 709 O O . ALA A 1 97 ? 12.369 3.229 -11.540 1.00 92.69 97 ALA A O 1
ATOM 710 N N . ALA A 1 98 ? 11.842 2.714 -9.420 1.00 91.12 98 ALA A N 1
ATOM 711 C CA . ALA A 1 98 ? 13.220 2.681 -8.931 1.00 91.12 98 ALA A CA 1
ATOM 712 C C . ALA A 1 98 ? 14.025 1.511 -9.523 1.00 91.12 98 ALA A C 1
ATOM 714 O O . AL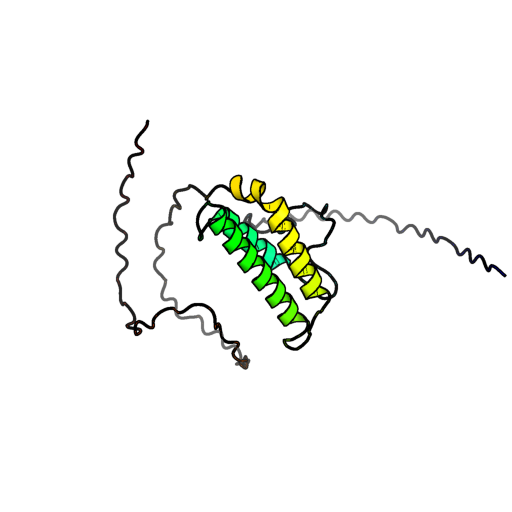A A 1 98 ? 15.203 1.671 -9.833 1.00 91.12 98 ALA A O 1
ATOM 715 N N . ILE A 1 99 ? 13.386 0.353 -9.721 1.00 89.81 99 ILE A N 1
ATOM 716 C CA . ILE A 1 99 ? 14.035 -0.850 -10.266 1.00 89.81 99 ILE A CA 1
ATOM 717 C C . ILE A 1 99 ? 14.134 -0.794 -11.794 1.00 89.81 99 ILE A C 1
ATOM 719 O O . ILE A 1 99 ? 15.175 -1.113 -12.366 1.00 89.81 99 ILE A O 1
ATOM 723 N N . HIS A 1 100 ? 13.047 -0.409 -12.466 1.00 89.69 100 HIS A N 1
ATOM 724 C CA . HIS A 1 100 ? 12.937 -0.510 -13.927 1.00 89.69 100 HIS A CA 1
ATOM 725 C C . HIS A 1 100 ? 13.211 0.815 -14.651 1.00 89.69 100 HIS A C 1
ATOM 727 O O . HIS A 1 100 ? 13.488 0.819 -15.848 1.00 89.69 100 HIS A O 1
ATOM 733 N N . GLY A 1 101 ? 13.173 1.944 -13.944 1.00 88.62 101 GLY A N 1
ATOM 734 C CA . GLY A 1 101 ? 13.244 3.286 -14.516 1.00 88.62 101 GLY A CA 1
ATOM 735 C C . GLY A 1 101 ? 11.870 3.855 -14.914 1.00 88.62 101 GLY A C 1
ATOM 736 O O . GLY A 1 101 ? 10.865 3.142 -14.952 1.00 88.62 101 GLY A O 1
ATOM 737 N N . PRO A 1 102 ? 11.798 5.158 -15.247 1.00 79.06 102 PRO A N 1
ATOM 738 C CA . PRO A 1 102 ? 10.534 5.879 -15.443 1.00 79.06 102 PRO A CA 1
ATOM 739 C C . PRO A 1 102 ? 9.811 5.575 -16.766 1.00 79.06 102 PRO A C 1
ATOM 741 O O . PRO A 1 102 ? 8.645 5.929 -16.913 1.00 79.06 102 PRO A O 1
ATOM 744 N N . MET A 1 103 ? 10.480 4.955 -17.747 1.00 74.44 103 MET A N 1
ATOM 745 C CA . MET A 1 103 ? 9.928 4.737 -19.098 1.00 74.44 103 MET A CA 1
ATOM 746 C C . MET A 1 103 ? 9.365 3.331 -19.336 1.00 74.44 103 MET A C 1
ATOM 748 O O . MET A 1 103 ? 8.980 3.005 -20.459 1.00 74.44 103 MET A O 1
ATOM 752 N N . VAL A 1 104 ? 9.303 2.479 -18.313 1.00 61.72 104 VAL A N 1
ATOM 753 C CA . VAL A 1 104 ? 8.865 1.090 -18.500 1.00 61.72 104 VAL A CA 1
ATOM 754 C C . VAL A 1 104 ? 7.352 1.012 -18.329 1.00 61.72 104 VAL A C 1
ATOM 756 O O . VAL A 1 104 ? 6.830 0.751 -17.248 1.00 61.72 104 VAL A O 1
ATOM 759 N N . GLY A 1 105 ? 6.631 1.302 -19.414 1.00 67.06 105 GLY A N 1
ATOM 760 C CA . GLY A 1 105 ? 5.189 1.074 -19.488 1.00 67.06 105 GLY A CA 1
ATOM 761 C C . GLY A 1 105 ? 4.840 -0.398 -19.224 1.00 67.06 105 GLY A C 1
ATOM 762 O O . GLY A 1 105 ? 5.570 -1.285 -19.655 1.00 67.06 105 GLY A O 1
ATOM 763 N N . SER A 1 106 ? 3.733 -0.638 -18.506 1.00 68.88 106 SER A N 1
ATOM 764 C CA . SER A 1 106 ? 3.184 -1.962 -18.133 1.00 68.88 106 SER A CA 1
ATOM 765 C C . SER A 1 106 ? 4.237 -3.042 -17.846 1.00 68.88 106 SER A C 1
ATOM 767 O O . SER A 1 106 ? 4.258 -4.093 -18.489 1.00 68.88 106 SER A O 1
ATOM 769 N N . SER A 1 107 ? 5.122 -2.801 -16.877 1.00 88.06 107 SER A N 1
ATOM 770 C CA . SER A 1 107 ? 5.970 -3.871 -16.349 1.00 88.06 107 SER A CA 1
ATOM 771 C C . SER A 1 107 ? 5.137 -4.835 -15.486 1.00 88.06 107 SER A C 1
ATOM 773 O O . SER A 1 107 ? 4.162 -4.405 -14.860 1.00 88.06 107 SER A O 1
ATOM 775 N N . PRO A 1 108 ? 5.526 -6.121 -15.377 1.00 90.75 108 PRO A N 1
ATOM 776 C CA . PRO A 1 108 ? 4.896 -7.058 -14.444 1.00 90.75 108 PRO A CA 1
ATOM 777 C C . PRO A 1 108 ? 4.838 -6.528 -13.004 1.00 90.75 108 PRO A C 1
ATOM 779 O O . PRO A 1 108 ? 3.894 -6.831 -12.283 1.00 90.75 108 PRO A O 1
ATOM 782 N N . CYS A 1 109 ? 5.800 -5.684 -12.609 1.00 93.19 109 CYS A N 1
ATOM 783 C CA . CYS A 1 109 ? 5.799 -4.997 -11.319 1.00 93.19 109 CYS A CA 1
ATOM 784 C C . CYS A 1 109 ? 4.575 -4.083 -11.150 1.00 93.19 109 CYS A C 1
ATOM 786 O O . CYS A 1 109 ? 3.898 -4.154 -10.131 1.00 93.19 109 CYS A O 1
ATOM 788 N N . LEU A 1 110 ? 4.236 -3.267 -12.158 1.00 93.69 110 LEU A N 1
ATOM 789 C CA . LEU A 1 110 ? 3.056 -2.394 -12.094 1.00 93.69 110 LEU A CA 1
ATOM 790 C C . LEU A 1 110 ? 1.755 -3.204 -12.052 1.00 93.69 110 LEU A C 1
ATOM 792 O O . LEU A 1 110 ? 0.851 -2.863 -11.295 1.00 93.69 110 LEU A O 1
ATOM 796 N N . THR A 1 111 ? 1.678 -4.302 -12.811 1.00 92.81 111 THR A N 1
ATOM 797 C CA . THR A 1 111 ? 0.528 -5.217 -12.752 1.00 92.81 111 THR A CA 1
ATOM 798 C C . THR A 1 111 ? 0.383 -5.850 -11.370 1.00 92.81 111 THR A C 1
ATOM 800 O O . THR A 1 111 ? -0.728 -5.917 -10.850 1.00 92.81 111 THR A O 1
ATOM 803 N N . LEU A 1 112 ? 1.486 -6.281 -10.751 1.00 93.31 112 LEU A N 1
ATOM 804 C CA . LEU A 1 112 ? 1.469 -6.783 -9.377 1.00 93.31 112 LEU A CA 1
ATOM 805 C C . LEU A 1 112 ? 1.023 -5.695 -8.394 1.00 93.31 112 LEU A C 1
ATOM 807 O O . LEU A 1 112 ? 0.146 -5.961 -7.582 1.00 93.31 112 LEU A O 1
ATOM 811 N N . ALA A 1 113 ? 1.533 -4.467 -8.509 1.00 94.56 113 ALA A N 1
ATOM 812 C CA . ALA A 1 113 ? 1.110 -3.350 -7.661 1.00 94.56 113 ALA A CA 1
ATOM 813 C C . ALA A 1 113 ? -0.410 -3.098 -7.741 1.00 94.56 113 ALA A C 1
ATOM 815 O O . ALA A 1 113 ? -1.069 -2.897 -6.720 1.00 94.56 113 ALA A O 1
ATOM 816 N N . ASP A 1 114 ? -0.991 -3.162 -8.943 1.00 94.75 114 ASP A N 1
ATOM 817 C CA . ASP A 1 114 ? -2.438 -3.028 -9.133 1.00 94.75 114 ASP A CA 1
ATOM 818 C C . ASP A 1 114 ? -3.218 -4.206 -8.511 1.00 94.75 114 ASP A C 1
ATOM 820 O O . ASP A 1 114 ? -4.292 -3.996 -7.940 1.00 94.75 114 ASP A O 1
ATOM 824 N N . LEU A 1 115 ? -2.682 -5.434 -8.573 1.00 93.31 115 LEU A N 1
ATOM 825 C CA . LEU A 1 115 ? -3.277 -6.610 -7.923 1.00 93.31 115 LEU A CA 1
ATOM 826 C C . LEU A 1 115 ? -3.257 -6.498 -6.395 1.00 93.31 115 LEU A C 1
ATOM 828 O O . LEU A 1 115 ? -4.279 -6.765 -5.765 1.00 93.31 115 LEU A O 1
ATOM 832 N N . TYR A 1 116 ? -2.144 -6.056 -5.807 1.00 94.19 116 TYR A N 1
ATOM 833 C CA . TYR A 1 116 ? -2.046 -5.782 -4.370 1.00 94.19 116 TYR A CA 1
ATOM 834 C C . TYR A 1 116 ? -3.049 -4.712 -3.936 1.00 94.19 116 TYR A C 1
ATOM 836 O O . TYR A 1 116 ? -3.787 -4.905 -2.970 1.00 94.19 116 TYR A O 1
ATOM 844 N N . TYR A 1 117 ? -3.138 -3.609 -4.689 1.00 96.12 117 TYR A N 1
ATOM 845 C CA . TYR A 1 117 ? -4.127 -2.565 -4.433 1.00 96.12 117 TYR A CA 1
ATOM 846 C C . TYR A 1 117 ? -5.556 -3.118 -4.478 1.00 96.12 117 TYR A C 1
ATOM 848 O O . TYR A 1 117 ? -6.348 -2.869 -3.572 1.00 96.12 117 TYR A O 1
ATOM 856 N N . LEU A 1 118 ? -5.899 -3.911 -5.497 1.00 95.06 118 LEU A N 1
ATOM 857 C CA . LEU A 1 118 ? -7.211 -4.551 -5.568 1.00 95.06 118 LEU A CA 1
ATOM 858 C C . LEU A 1 118 ? -7.452 -5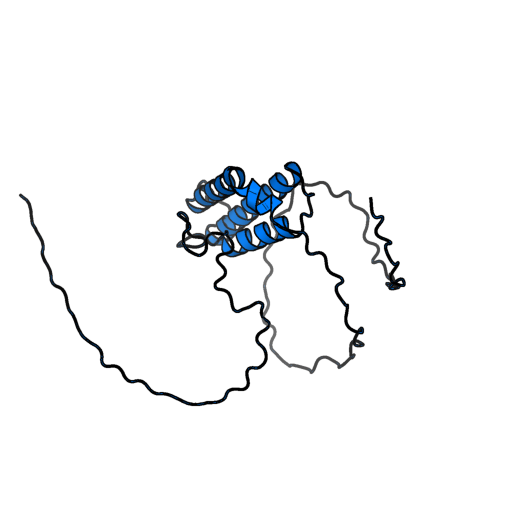.482 -4.367 1.00 95.06 118 LEU A C 1
ATOM 860 O O . LEU A 1 118 ? -8.545 -5.461 -3.798 1.00 95.06 118 LEU A O 1
ATOM 864 N N . GLY A 1 119 ? -6.431 -6.237 -3.955 1.00 92.94 119 GLY A N 1
ATOM 865 C CA . GLY A 1 119 ? -6.447 -7.096 -2.773 1.00 92.94 119 GLY A CA 1
ATOM 866 C C . GLY A 1 119 ? -6.848 -6.337 -1.510 1.00 92.94 119 GLY A C 1
ATOM 867 O O . GLY A 1 119 ? -7.845 -6.692 -0.881 1.00 92.94 119 GLY A O 1
ATOM 868 N N . VAL A 1 120 ? -6.167 -5.234 -1.184 1.00 93.88 120 VAL A N 1
ATOM 869 C CA . VAL A 1 120 ? -6.504 -4.422 0.003 1.00 93.88 120 VAL A CA 1
ATOM 870 C C . VAL A 1 120 ? -7.845 -3.697 -0.142 1.00 93.88 120 VAL A C 1
ATOM 872 O O . VAL A 1 120 ? -8.573 -3.529 0.833 1.00 93.88 120 VAL A O 1
ATOM 875 N N . ARG A 1 121 ? -8.262 -3.330 -1.361 1.00 96.00 121 ARG A N 1
ATOM 876 C CA . ARG A 1 121 ? -9.588 -2.725 -1.578 1.00 96.00 121 ARG A CA 1
ATOM 877 C C . ARG A 1 121 ? -10.730 -3.692 -1.283 1.00 96.00 121 ARG A C 1
ATOM 879 O O . ARG A 1 121 ? -11.759 -3.251 -0.766 1.00 96.00 121 ARG A O 1
ATOM 886 N N . VAL A 1 122 ? -10.553 -4.970 -1.615 1.00 94.25 122 VAL A N 1
ATOM 887 C CA . VAL A 1 122 ? -11.555 -6.021 -1.399 1.00 94.25 122 VAL A CA 1
ATOM 888 C C . VAL A 1 122 ? -11.474 -6.593 0.021 1.00 94.25 122 VAL A C 1
ATOM 890 O O . VAL A 1 122 ? -12.513 -6.771 0.651 1.00 94.25 122 VAL A O 1
ATOM 893 N N . GLY A 1 123 ? -10.270 -6.849 0.539 1.00 91.88 123 GLY A N 1
ATOM 894 C CA . GLY A 1 123 ? -10.045 -7.544 1.813 1.00 91.88 123 GLY A CA 1
ATOM 895 C C . GLY A 1 123 ? -9.641 -6.664 2.999 1.00 91.88 123 GLY A C 1
ATOM 896 O O . GLY A 1 123 ? -9.711 -7.114 4.135 1.00 91.88 123 GLY A O 1
ATOM 897 N N . GLY A 1 124 ? -9.262 -5.405 2.781 1.00 91.44 124 GLY A N 1
ATOM 898 C CA . GLY A 1 124 ? -8.662 -4.552 3.814 1.00 91.44 124 GLY A CA 1
ATOM 899 C C . GLY A 1 124 ? -9.636 -3.935 4.822 1.00 91.44 124 GLY A C 1
ATOM 900 O O . GLY A 1 124 ? -9.208 -3.171 5.677 1.00 91.44 124 GLY A O 1
ATOM 901 N N . THR A 1 125 ? -10.945 -4.211 4.742 1.00 93.69 125 THR A N 1
ATOM 902 C CA . THR A 1 125 ? -11.934 -3.593 5.653 1.00 93.69 125 THR A CA 1
ATOM 903 C C . THR A 1 125 ? -11.703 -4.012 7.103 1.00 93.69 125 THR A C 1
ATOM 905 O O . THR A 1 125 ? -11.502 -3.151 7.950 1.00 93.69 125 THR A O 1
ATOM 908 N N . THR A 1 126 ? -11.680 -5.318 7.366 1.00 92.50 126 THR A N 1
ATOM 909 C CA . THR A 1 126 ? -11.482 -5.880 8.707 1.00 92.50 126 THR A CA 1
ATOM 910 C C . THR A 1 126 ? -10.152 -5.455 9.341 1.00 92.50 126 THR A C 1
ATOM 912 O O . THR A 1 126 ? -10.204 -4.854 10.409 1.00 92.50 126 THR A O 1
ATOM 915 N N . PRO A 1 127 ? -8.977 -5.625 8.696 1.00 90.62 127 PRO A N 1
ATOM 916 C CA . PRO A 1 127 ? -7.713 -5.195 9.301 1.00 90.62 127 PRO A CA 1
ATOM 917 C C . PRO A 1 127 ? -7.632 -3.676 9.513 1.00 90.62 127 PRO A C 1
ATOM 919 O O . PRO A 1 127 ? -7.000 -3.224 10.461 1.00 90.62 127 PRO A O 1
ATOM 922 N N . PHE A 1 128 ? -8.296 -2.864 8.682 1.00 93.31 128 PHE A N 1
ATOM 923 C CA . PHE A 1 128 ? -8.376 -1.419 8.912 1.00 93.31 128 PHE A CA 1
ATOM 924 C C . PHE A 1 128 ? -9.208 -1.062 10.150 1.00 93.31 128 PHE A C 1
ATOM 926 O O . PHE A 1 128 ? -8.875 -0.133 10.886 1.00 93.31 128 PHE A O 1
ATOM 933 N N . GLU A 1 129 ? -10.319 -1.763 10.369 1.00 92.94 129 GLU A N 1
ATOM 934 C CA . GLU A 1 129 ? -11.196 -1.549 11.523 1.00 92.94 129 GLU A CA 1
ATOM 935 C C . GLU A 1 129 ? -10.539 -2.041 12.818 1.00 92.94 129 GLU A C 1
ATOM 937 O O . GLU A 1 129 ? -10.565 -1.314 13.810 1.00 92.94 129 GLU A O 1
ATOM 942 N N . GLU A 1 130 ? -9.887 -3.206 12.773 1.00 90.50 130 GLU A N 1
ATOM 943 C CA . GLU A 1 130 ? -9.159 -3.823 13.891 1.00 90.50 130 GLU A CA 1
ATOM 944 C C . GLU A 1 130 ? -7.863 -3.091 14.257 1.00 90.50 130 GLU A C 1
ATOM 946 O O . GLU A 1 130 ? -7.405 -3.198 15.391 1.00 90.50 130 GLU A O 1
ATOM 951 N N . ALA A 1 131 ? -7.267 -2.333 13.331 1.00 89.12 131 ALA A N 1
ATOM 952 C CA . ALA A 1 131 ? -6.108 -1.508 13.635 1.00 89.12 131 ALA A CA 1
ATOM 953 C C . ALA A 1 131 ? -6.478 -0.437 14.675 1.00 89.12 131 ALA A C 1
ATOM 955 O O . ALA A 1 131 ? -7.167 0.548 14.386 1.00 89.12 131 ALA A O 1
ATOM 956 N N . GLU A 1 132 ? -6.027 -0.628 15.908 1.00 86.88 132 GLU A N 1
ATOM 957 C CA . GLU A 1 132 ? -6.211 0.342 16.979 1.00 86.88 132 GLU A CA 1
ATOM 958 C C . GLU A 1 132 ? -5.216 1.489 16.809 1.00 86.88 132 GLU A C 1
ATOM 960 O O . GLU A 1 132 ? -4.023 1.278 16.575 1.00 86.88 132 GLU A O 1
ATOM 965 N N . VAL A 1 133 ? -5.707 2.723 16.951 1.00 82.19 133 VAL A N 1
ATOM 966 C CA . VAL A 1 133 ? -4.810 3.873 17.067 1.00 82.19 133 VAL A CA 1
ATOM 967 C C . VAL A 1 133 ? -4.034 3.686 18.365 1.00 82.19 133 VAL A C 1
ATOM 969 O O . VAL A 1 133 ? -4.687 3.514 19.394 1.00 82.19 133 VAL A O 1
ATOM 972 N N . PRO A 1 134 ? -2.688 3.709 18.360 1.00 75.38 134 PRO A N 1
ATOM 973 C CA . PRO A 1 134 ? -1.911 3.535 19.577 1.00 75.38 134 PRO A CA 1
ATOM 974 C C . PRO A 1 134 ? -2.344 4.560 20.630 1.00 75.38 134 PRO A C 1
ATOM 976 O O . PRO A 1 134 ? -2.012 5.742 20.542 1.00 75.38 134 PRO A O 1
ATOM 979 N N . THR A 1 135 ? -3.118 4.120 21.621 1.00 76.00 135 THR A N 1
ATOM 980 C CA . THR A 1 135 ? -3.508 4.947 22.759 1.00 76.00 135 THR A CA 1
ATOM 981 C C . THR A 1 135 ? -2.486 4.724 23.856 1.00 76.00 135 THR A C 1
ATOM 983 O O . THR A 1 135 ? -2.440 3.668 24.482 1.00 76.00 135 THR A O 1
ATOM 986 N N . GLY A 1 136 ? -1.631 5.710 24.076 1.00 79.00 136 GLY A N 1
ATOM 987 C CA . GLY A 1 136 ? -0.635 5.659 25.130 1.00 79.00 136 GLY A CA 1
ATOM 988 C C . GLY A 1 136 ? -0.046 7.036 25.360 1.00 79.00 136 GLY A C 1
ATOM 989 O O . GLY A 1 136 ? 0.122 7.820 24.427 1.00 79.00 136 GLY A O 1
ATOM 990 N N . HIS A 1 137 ? 0.269 7.331 26.615 1.00 75.31 137 HIS A N 1
ATOM 991 C CA . HIS A 1 137 ? 1.115 8.469 26.923 1.00 75.31 137 HIS A CA 1
ATOM 992 C C . HIS A 1 137 ? 2.550 8.072 26.588 1.00 75.31 137 HIS A C 1
ATOM 994 O O . HIS A 1 137 ? 3.096 7.136 27.169 1.00 75.31 137 HIS A O 1
ATOM 1000 N N . VAL A 1 138 ? 3.149 8.760 25.621 1.00 81.62 138 VAL A N 1
ATOM 1001 C CA . VAL A 1 138 ? 4.590 8.673 25.405 1.00 81.62 138 VAL A CA 1
ATOM 1002 C C . VAL A 1 138 ? 5.235 9.487 26.520 1.00 81.62 138 VAL A C 1
ATOM 1004 O O . VAL A 1 138 ? 5.178 10.716 26.495 1.00 81.62 138 VAL A O 1
ATOM 1007 N N . GLU A 1 139 ? 5.817 8.816 27.516 1.00 84.62 139 GLU A N 1
ATOM 1008 C CA . GLU A 1 139 ? 6.723 9.488 28.446 1.00 84.62 139 GLU A CA 1
ATOM 1009 C C . GLU A 1 139 ? 7.953 9.932 27.657 1.00 84.62 139 GLU A C 1
ATOM 1011 O O . GLU A 1 139 ? 8.833 9.142 27.311 1.00 84.62 139 GLU A O 1
ATOM 1016 N N . VAL A 1 140 ? 7.989 11.220 27.328 1.00 87.38 140 VAL A N 1
ATOM 1017 C CA . VAL A 1 140 ? 9.198 11.849 26.816 1.00 87.38 140 VAL A CA 1
ATOM 1018 C C . VAL A 1 140 ? 10.177 11.878 27.983 1.00 87.38 140 VAL A C 1
ATOM 1020 O O . VAL A 1 140 ? 9.919 12.527 28.997 1.00 87.38 140 VAL A O 1
ATOM 1023 N N . GLY A 1 141 ? 11.278 11.135 27.858 1.00 86.31 141 GLY A N 1
ATOM 1024 C CA . GLY A 1 141 ? 12.354 11.170 28.843 1.00 86.31 141 GLY A CA 1
ATOM 1025 C C . GLY A 1 141 ? 12.853 12.603 29.077 1.00 86.31 141 GLY A C 1
ATOM 1026 O O . GLY A 1 141 ? 12.607 13.489 28.251 1.00 86.31 141 GLY A O 1
ATOM 1027 N N . PRO A 1 142 ? 13.554 12.860 30.195 1.00 86.62 142 PRO A N 1
ATOM 1028 C CA . PRO A 1 142 ? 14.132 14.174 30.439 1.00 86.62 142 PRO A CA 1
ATOM 1029 C C . PRO A 1 142 ? 14.971 14.589 29.229 1.00 86.62 142 PRO A C 1
ATOM 1031 O O . PRO A 1 142 ? 15.744 13.788 28.704 1.00 86.62 142 PRO A O 1
ATOM 1034 N N . VAL A 1 143 ? 14.795 15.833 28.777 1.00 86.88 143 VAL A N 1
ATOM 1035 C CA . VAL A 1 143 ? 15.597 16.397 27.689 1.00 86.88 143 VAL A CA 1
ATOM 1036 C C . VAL A 1 143 ? 17.047 16.387 28.155 1.00 86.88 143 VAL A C 1
ATOM 1038 O O . VAL A 1 143 ? 17.445 17.216 28.975 1.00 86.88 143 VAL A O 1
ATOM 1041 N N . GLU A 1 144 ? 17.835 15.425 27.677 1.00 84.75 144 GLU A N 1
ATOM 1042 C CA . GLU A 1 144 ? 19.268 15.464 27.909 1.00 84.75 144 GLU A CA 1
ATOM 1043 C C . GLU A 1 144 ? 19.810 16.696 27.175 1.00 84.75 144 GLU A C 1
ATOM 1045 O O . GLU A 1 144 ? 19.549 16.860 25.977 1.00 84.75 144 GLU A O 1
ATOM 1050 N N . PRO A 1 145 ? 20.506 17.614 27.870 1.00 84.50 145 PRO A N 1
ATOM 1051 C CA . PRO A 1 145 ? 21.075 18.776 27.215 1.00 84.50 145 PRO A CA 1
ATOM 1052 C C . PRO A 1 145 ? 22.029 18.285 26.130 1.00 84.50 145 PRO A C 1
ATOM 1054 O O . PRO A 1 145 ? 22.906 17.460 26.399 1.00 84.50 145 PRO A O 1
ATOM 1057 N N . ILE A 1 146 ? 21.846 18.800 24.912 1.00 82.94 146 ILE A N 1
ATOM 1058 C CA . ILE A 1 146 ? 22.782 18.595 23.810 1.00 82.94 146 ILE A CA 1
ATOM 1059 C C . ILE A 1 146 ? 24.146 19.029 24.336 1.00 82.94 146 ILE A C 1
ATOM 1061 O O . ILE A 1 146 ? 24.369 20.207 24.617 1.00 82.94 146 ILE A O 1
ATOM 1065 N N . ARG A 1 147 ? 25.042 18.067 24.555 1.00 80.44 147 ARG A N 1
ATOM 1066 C CA . ARG A 1 147 ? 26.422 18.397 24.876 1.00 80.44 147 ARG A CA 1
ATOM 1067 C C . ARG A 1 147 ? 27.028 18.924 23.589 1.00 80.44 147 ARG A C 1
ATOM 1069 O O . ARG A 1 147 ? 27.139 18.177 22.620 1.00 80.44 147 ARG A O 1
ATOM 1076 N N . ASP A 1 148 ? 27.422 20.192 23.600 1.00 78.88 148 ASP A N 1
ATOM 1077 C CA . ASP A 1 148 ? 28.282 20.803 22.586 1.00 78.88 148 ASP A CA 1
ATOM 1078 C C . ASP A 1 148 ? 29.696 20.201 22.669 1.00 78.88 148 ASP A C 1
ATOM 1080 O O . ASP A 1 148 ? 30.693 20.904 22.842 1.00 78.88 148 ASP A O 1
ATOM 1084 N N . GLU A 1 149 ? 29.812 18.875 22.613 1.00 78.94 149 GLU A N 1
ATOM 1085 C CA . GLU A 1 149 ? 31.094 18.250 22.356 1.00 78.94 149 GLU A CA 1
ATOM 1086 C C . GLU A 1 149 ? 31.431 18.586 20.902 1.00 78.94 149 GLU A C 1
ATOM 1088 O O . GLU A 1 149 ? 30.693 18.185 19.994 1.00 78.94 149 GLU A O 1
ATOM 1093 N N . PRO A 1 150 ? 32.494 19.380 20.653 1.00 78.31 150 PRO A N 1
ATOM 1094 C CA . PRO A 1 150 ? 32.891 19.694 19.294 1.00 78.31 150 PRO A CA 1
ATOM 1095 C C . PRO A 1 150 ? 33.074 18.364 18.566 1.00 78.31 150 PRO A C 1
ATOM 1097 O O . PRO A 1 150 ? 33.696 17.460 19.139 1.00 78.31 150 PRO A O 1
ATOM 1100 N N . PRO A 1 151 ? 32.525 18.213 17.345 1.00 72.19 151 PRO A N 1
ATOM 1101 C CA . PRO A 1 151 ? 32.628 16.963 16.617 1.00 72.19 151 PRO A CA 1
ATOM 1102 C C . PRO A 1 151 ? 34.099 16.577 16.603 1.00 72.19 151 PRO A C 1
ATOM 1104 O O . PRO A 1 151 ? 34.943 17.360 16.153 1.00 72.19 151 PRO A O 1
ATOM 1107 N N . ALA A 1 152 ? 34.414 15.410 17.172 1.00 71.12 152 ALA A N 1
ATOM 1108 C CA . ALA A 1 152 ? 35.762 14.887 17.123 1.00 71.12 152 ALA A CA 1
ATOM 1109 C C . ALA A 1 152 ? 36.188 14.957 15.658 1.00 71.12 152 ALA A C 1
ATOM 1111 O O . ALA A 1 152 ? 35.491 14.426 14.789 1.00 71.12 152 ALA A O 1
ATOM 1112 N N . SER A 1 153 ? 37.266 15.703 15.402 1.00 64.31 153 SER A N 1
ATOM 1113 C CA . SER A 1 153 ? 37.845 15.920 14.080 1.00 64.31 153 SER A CA 1
ATOM 1114 C C . SER A 1 153 ? 38.212 14.564 13.483 1.00 64.31 153 SER A C 1
ATOM 1116 O O . SER A 1 153 ? 39.331 14.071 13.616 1.00 64.31 153 SER A O 1
ATOM 1118 N N . SER A 1 154 ? 37.232 13.914 12.865 1.00 58.16 154 SER A N 1
ATOM 1119 C CA . SER A 1 154 ? 37.428 12.744 12.037 1.00 58.16 154 SER A CA 1
ATOM 1120 C C . SER A 1 154 ? 37.889 13.291 10.698 1.00 58.16 154 SER A C 1
ATOM 1122 O O . SER A 1 154 ? 37.109 13.593 9.799 1.00 58.16 154 SER A O 1
ATOM 1124 N N . GLY A 1 155 ? 39.201 13.507 10.598 1.00 62.91 155 GLY A N 1
ATOM 1125 C CA . GLY A 1 155 ? 39.863 13.710 9.320 1.00 62.91 155 GLY A CA 1
ATOM 1126 C C . GLY A 1 155 ? 39.549 12.514 8.423 1.00 62.91 155 GLY A C 1
ATOM 1127 O O . GLY A 1 155 ? 40.163 11.461 8.556 1.00 62.91 155 GLY A O 1
ATOM 1128 N N . GLY A 1 156 ? 38.553 12.658 7.554 1.00 52.81 156 GLY A N 1
ATOM 1129 C CA . GLY A 1 156 ? 38.008 11.564 6.760 1.00 52.81 156 GLY A CA 1
ATOM 1130 C C . GLY A 1 156 ? 37.447 12.067 5.439 1.00 52.81 156 GLY A C 1
ATOM 1131 O O . GLY A 1 156 ? 36.262 12.344 5.336 1.00 52.81 156 GLY A O 1
ATOM 1132 N N . GLY A 1 157 ? 38.352 12.205 4.466 1.00 54.03 157 GLY A N 1
ATOM 1133 C CA . GLY A 1 157 ? 38.158 12.125 3.013 1.00 54.03 157 GLY A CA 1
ATOM 1134 C C . GLY A 1 157 ? 36.795 12.490 2.419 1.00 54.03 157 GLY A C 1
ATOM 1135 O O . GLY A 1 157 ? 35.840 11.724 2.502 1.00 54.03 157 GLY A O 1
ATOM 1136 N N . GLY A 1 158 ? 36.762 13.600 1.678 1.00 48.16 158 GLY A N 1
ATOM 1137 C CA . GLY A 1 158 ? 35.649 13.965 0.808 1.00 48.16 158 GLY A CA 1
ATOM 1138 C C . GLY A 1 158 ? 35.345 12.886 -0.235 1.00 48.16 158 GLY A C 1
ATOM 1139 O O . GLY A 1 158 ? 36.078 12.721 -1.206 1.00 48.16 158 GLY A O 1
ATOM 1140 N N . GLY A 1 159 ? 34.233 12.180 -0.045 1.00 49.56 159 GLY A N 1
ATOM 1141 C CA . GLY A 1 159 ? 33.533 11.450 -1.094 1.00 49.56 159 GLY A CA 1
ATOM 1142 C C . GLY A 1 159 ? 32.348 12.291 -1.551 1.00 49.56 159 GLY A C 1
ATOM 1143 O O . GLY A 1 159 ? 31.389 12.460 -0.807 1.00 49.56 159 GLY A O 1
ATOM 1144 N N . GLY A 1 160 ? 32.435 12.874 -2.746 1.00 51.53 160 GLY A N 1
ATOM 1145 C CA . GLY A 1 160 ? 31.352 13.660 -3.328 1.00 51.53 160 GLY A CA 1
ATOM 1146 C C . GLY A 1 160 ? 30.165 12.773 -3.698 1.00 51.53 160 GLY A C 1
ATOM 1147 O O . GLY A 1 160 ? 30.236 12.018 -4.665 1.00 51.53 160 GLY A O 1
ATOM 1148 N N . TYR A 1 161 ? 29.062 12.892 -2.964 1.00 53.31 161 TYR A N 1
ATOM 1149 C CA . TYR A 1 161 ? 27.772 12.353 -3.388 1.00 53.31 161 TYR A CA 1
ATOM 1150 C C . TYR A 1 161 ? 27.160 13.359 -4.365 1.00 53.31 161 TYR A C 1
ATOM 1152 O O . TYR A 1 161 ? 26.640 14.406 -3.976 1.00 53.31 161 TYR A O 1
ATOM 1160 N N . GLY A 1 162 ? 27.311 13.073 -5.657 1.00 48.69 162 GLY A N 1
ATOM 1161 C CA . GLY A 1 162 ? 26.640 13.803 -6.722 1.00 48.69 162 GLY A CA 1
ATOM 1162 C C . GLY A 1 162 ? 25.129 13.636 -6.596 1.00 48.69 162 GLY A C 1
ATOM 1163 O O . GLY A 1 162 ? 24.618 12.518 -6.598 1.00 48.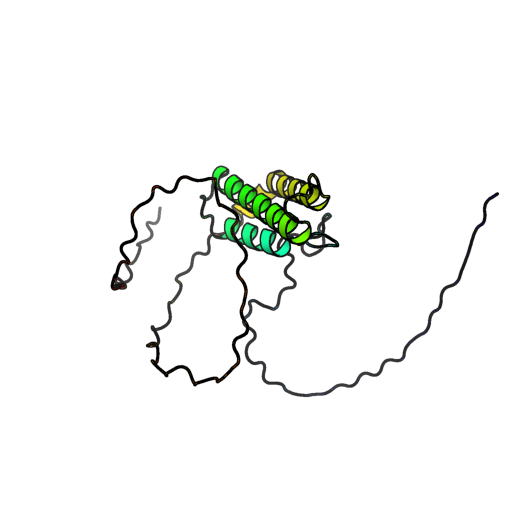69 162 GLY A O 1
ATOM 1164 N N . GLY A 1 163 ? 24.425 14.758 -6.478 1.00 51.53 163 GLY A N 1
ATOM 1165 C CA . GLY A 1 163 ? 22.974 14.800 -6.537 1.00 51.53 163 GLY A CA 1
ATOM 1166 C C . GLY A 1 163 ? 22.452 14.441 -7.930 1.00 51.53 163 GLY A C 1
ATOM 1167 O O . GLY A 1 163 ? 22.882 15.009 -8.930 1.00 51.53 163 GLY A O 1
ATOM 1168 N N . GLY A 1 164 ? 21.474 13.541 -7.976 1.00 44.62 164 GLY A N 1
ATOM 1169 C CA . GLY A 1 164 ? 20.382 13.577 -8.949 1.00 44.62 164 GLY A CA 1
ATOM 1170 C C . GLY A 1 164 ? 19.125 13.890 -8.141 1.00 44.62 164 GLY A C 1
ATOM 1171 O O . GLY A 1 164 ? 18.803 13.160 -7.214 1.00 44.62 164 GLY A O 1
ATOM 1172 N N . GLY A 1 165 ? 18.490 15.053 -8.293 1.00 45.72 165 GLY A N 1
ATOM 1173 C CA . GLY A 1 165 ? 17.691 15.366 -9.476 1.00 45.72 165 GLY A CA 1
ATOM 1174 C C . GLY A 1 165 ? 16.396 14.557 -9.369 1.00 45.72 165 GLY A C 1
ATOM 1175 O O . GLY A 1 165 ? 16.347 13.419 -9.804 1.00 45.72 165 GLY A O 1
ATOM 1176 N N . GLY A 1 166 ? 15.389 15.017 -8.630 1.00 49.34 166 GLY A N 1
ATOM 1177 C CA . GLY A 1 166 ? 14.477 16.037 -9.140 1.00 49.34 166 GLY A CA 1
ATOM 1178 C C . GLY A 1 166 ? 13.312 15.358 -9.866 1.00 49.34 166 GLY A C 1
ATOM 1179 O O . GLY A 1 166 ? 13.314 15.268 -11.087 1.00 49.34 166 GLY A O 1
ATOM 1180 N N . GLY A 1 167 ? 12.331 14.864 -9.107 1.00 42.25 167 GLY A N 1
ATOM 1181 C CA . GLY A 1 167 ? 11.085 14.292 -9.618 1.00 42.25 167 GLY A CA 1
ATOM 1182 C C . GLY A 1 167 ? 9.915 14.958 -8.910 1.00 42.25 167 GLY A C 1
ATOM 1183 O O . GLY A 1 167 ? 9.655 14.665 -7.749 1.00 42.25 167 GLY A O 1
ATOM 1184 N N . GLY A 1 168 ? 9.295 15.929 -9.579 1.00 42.56 168 GLY A N 1
ATOM 1185 C CA . GLY A 1 168 ? 8.296 16.830 -9.015 1.00 42.56 168 GLY A CA 1
ATOM 1186 C C . GLY A 1 168 ? 7.065 16.120 -8.452 1.00 42.56 168 GLY A C 1
ATOM 1187 O O . GLY A 1 168 ? 6.371 15.385 -9.149 1.00 42.56 168 GLY A O 1
ATOM 1188 N N . TRP A 1 169 ? 6.764 16.438 -7.197 1.00 44.66 169 TRP A N 1
ATOM 1189 C CA . TRP A 1 169 ? 5.467 16.240 -6.565 1.00 44.66 169 TRP A CA 1
ATOM 1190 C C . TRP A 1 169 ? 4.478 17.256 -7.151 1.00 44.66 169 TRP A C 1
ATOM 1192 O O . TRP A 1 169 ? 4.363 18.380 -6.669 1.00 44.66 169 TRP A O 1
ATOM 1202 N N . ILE A 1 170 ? 3.789 16.891 -8.229 1.00 47.84 170 ILE A N 1
ATOM 1203 C CA . ILE A 1 170 ? 2.633 17.641 -8.739 1.00 47.84 170 ILE A CA 1
ATOM 1204 C C . ILE A 1 170 ? 1.369 16.848 -8.432 1.00 47.84 170 ILE A C 1
ATOM 1206 O O . ILE A 1 170 ? 1.023 15.908 -9.140 1.00 47.84 170 ILE A O 1
ATOM 1210 N N . GLY A 1 171 ? 0.680 17.229 -7.356 1.00 48.97 171 GLY A N 1
ATOM 1211 C CA . GLY A 1 171 ? -0.607 16.620 -7.030 1.00 48.97 171 GLY A CA 1
ATOM 1212 C C . GLY A 1 171 ? -1.221 17.011 -5.692 1.00 48.97 171 GLY A C 1
ATOM 1213 O O . GLY A 1 171 ? -1.802 16.159 -5.037 1.00 48.97 171 GLY A O 1
ATOM 1214 N N . GLY A 1 172 ? -1.105 18.270 -5.275 1.00 42.28 172 GLY A N 1
ATOM 1215 C CA . GLY A 1 172 ? -1.808 18.783 -4.100 1.00 42.28 172 GLY A CA 1
ATOM 1216 C C . GLY A 1 172 ? -1.355 20.201 -3.806 1.00 42.28 172 GLY A C 1
ATOM 1217 O O . GLY A 1 172 ? -0.223 20.412 -3.394 1.00 42.28 172 GLY A O 1
ATOM 1218 N N . GLY A 1 173 ? -2.194 21.188 -4.110 1.00 45.06 173 GLY A N 1
ATOM 1219 C CA . GLY A 1 173 ? -1.884 22.593 -3.882 1.00 45.06 173 GLY A CA 1
ATOM 1220 C C . GLY A 1 173 ? -1.777 22.895 -2.391 1.00 45.06 173 GLY A C 1
ATOM 1221 O O . GLY A 1 173 ? -2.782 23.160 -1.742 1.00 45.06 173 GLY A O 1
ATOM 1222 N N . PHE A 1 174 ? -0.558 22.899 -1.864 1.00 47.44 174 PHE A N 1
ATOM 1223 C CA . PHE A 1 174 ? -0.237 23.571 -0.614 1.00 47.44 174 PHE A CA 1
ATOM 1224 C C . PHE A 1 174 ? 0.048 25.029 -0.976 1.00 47.44 174 PHE A C 1
ATOM 1226 O O . PHE A 1 174 ? 1.026 25.332 -1.660 1.00 47.44 174 PHE A O 1
ATOM 1233 N N . GLY A 1 175 ? -0.866 25.927 -0.605 1.00 43.25 175 GLY A N 1
ATOM 1234 C CA . GLY A 1 175 ? -0.679 27.362 -0.782 1.00 43.25 175 GLY A CA 1
ATOM 1235 C C . GLY A 1 175 ? 0.634 27.801 -0.139 1.00 43.25 175 GLY A C 1
ATOM 1236 O O . GLY A 1 175 ? 0.881 27.524 1.033 1.00 43.25 175 GLY A O 1
ATOM 1237 N N . GLY A 1 176 ? 1.484 28.459 -0.925 1.00 46.78 176 GLY A N 1
ATOM 1238 C CA . GLY A 1 176 ? 2.756 28.998 -0.467 1.00 46.78 176 GLY A CA 1
ATOM 1239 C C . GLY A 1 176 ? 2.546 30.074 0.596 1.00 46.78 176 GLY A C 1
ATOM 1240 O O . GLY A 1 176 ? 2.153 31.195 0.281 1.00 46.78 176 GLY A O 1
ATOM 1241 N N . GLY A 1 177 ? 2.836 29.730 1.848 1.00 39.72 177 GLY A N 1
ATOM 1242 C CA . GLY A 1 177 ? 3.141 30.676 2.915 1.00 39.72 177 GLY A CA 1
ATOM 1243 C C . GLY A 1 177 ? 4.656 30.791 3.035 1.00 39.72 177 GLY A C 1
ATOM 1244 O O . GLY A 1 177 ? 5.336 29.788 3.230 1.00 39.72 177 GLY A O 1
ATOM 1245 N N . GLY A 1 178 ? 5.185 32.000 2.846 1.00 40.81 178 GLY A N 1
ATOM 1246 C CA . GLY A 1 178 ? 6.618 32.283 2.862 1.00 40.81 178 GLY A CA 1
ATOM 1247 C C . GLY A 1 178 ? 7.305 31.826 4.151 1.00 40.81 178 GLY A C 1
ATOM 1248 O O . GLY A 1 178 ? 6.800 32.034 5.253 1.00 40.81 178 GLY A O 1
ATOM 1249 N N . GLY A 1 179 ? 8.479 31.216 3.987 1.00 44.53 179 GLY A N 1
ATOM 1250 C CA . GLY A 1 179 ? 9.351 30.802 5.077 1.00 44.53 179 GLY A CA 1
ATOM 1251 C C . GLY A 1 179 ? 9.911 32.001 5.836 1.00 44.53 179 GLY A C 1
ATOM 1252 O O . GLY A 1 179 ? 10.888 32.613 5.416 1.00 44.53 179 GLY A O 1
ATOM 1253 N N . GLY A 1 180 ? 9.306 32.302 6.979 1.00 38.66 180 GLY A N 1
ATOM 1254 C CA . GLY A 1 180 ? 10.058 32.760 8.137 1.00 38.66 180 GLY A CA 1
ATOM 1255 C C . GLY A 1 180 ? 10.443 31.522 8.933 1.00 38.66 180 GLY A C 1
ATOM 1256 O O . GLY A 1 180 ? 9.570 30.724 9.254 1.00 38.66 180 GLY A O 1
ATOM 1257 N N . THR A 1 181 ? 11.726 31.324 9.221 1.00 45.19 181 THR A N 1
ATOM 1258 C CA . THR A 1 181 ? 12.179 30.358 10.227 1.00 45.19 181 THR A CA 1
ATOM 1259 C C . THR A 1 181 ? 11.569 30.781 11.566 1.00 45.19 181 THR A C 1
ATOM 1261 O O . THR A 1 181 ? 11.940 31.843 12.071 1.00 45.19 181 THR A O 1
ATOM 1264 N N . PRO A 1 182 ? 10.613 30.035 12.152 1.00 42.78 182 PRO A N 1
ATOM 1265 C CA . PRO A 1 182 ? 10.126 30.382 13.469 1.00 42.78 182 PRO A CA 1
ATOM 1266 C C . PRO A 1 182 ? 11.210 29.991 14.471 1.00 42.78 182 PRO A C 1
ATOM 1268 O O . PRO A 1 182 ? 11.421 28.815 14.759 1.00 42.78 182 PRO A O 1
ATOM 1271 N N . THR A 1 183 ? 11.899 30.985 15.024 1.00 54.78 183 THR A N 1
ATOM 1272 C CA . THR A 1 183 ? 12.632 30.841 16.286 1.00 54.78 183 THR A CA 1
ATOM 1273 C C . THR A 1 183 ? 11.594 30.749 17.406 1.00 54.78 183 THR A C 1
ATOM 1275 O O . THR A 1 183 ? 11.379 31.691 18.162 1.00 54.78 183 THR A O 1
ATOM 1278 N N . GLY A 1 184 ? 10.843 29.650 17.429 1.00 42.59 184 GLY A N 1
ATOM 1279 C CA . GLY A 1 184 ? 9.849 29.362 18.450 1.00 42.59 184 GLY A CA 1
ATOM 1280 C C . GLY A 1 184 ? 10.501 28.559 19.560 1.00 42.59 184 GLY A C 1
ATOM 1281 O O . GLY A 1 184 ? 10.887 27.411 19.355 1.00 42.59 184 GLY A O 1
ATOM 1282 N N . THR A 1 185 ? 10.628 29.148 20.742 1.00 53.72 185 THR A N 1
ATOM 1283 C CA . THR A 1 185 ? 10.830 28.396 21.978 1.00 53.72 185 THR A CA 1
ATOM 1284 C C . THR A 1 185 ? 9.613 27.493 22.176 1.00 53.72 185 THR A C 1
ATOM 1286 O O . THR A 1 185 ? 8.505 27.983 22.387 1.00 53.72 185 THR A O 1
ATOM 1289 N N . VAL A 1 186 ? 9.799 26.174 22.084 1.00 45.41 186 VAL A N 1
ATOM 1290 C CA . VAL A 1 186 ? 8.759 25.204 22.446 1.00 45.41 186 VAL A CA 1
ATOM 1291 C C . VAL A 1 186 ? 8.636 25.224 23.967 1.00 45.41 186 VAL A C 1
ATOM 1293 O O . VAL A 1 186 ? 9.422 24.601 24.677 1.00 45.41 186 VAL A O 1
ATOM 1296 N N . THR A 1 187 ? 7.677 25.984 24.486 1.00 51.47 187 THR A N 1
ATOM 1297 C CA . THR A 1 187 ? 7.234 25.831 25.872 1.00 51.47 187 THR A CA 1
ATOM 1298 C C . THR A 1 187 ? 6.386 24.570 25.943 1.00 51.47 187 THR A C 1
ATOM 1300 O O . THR A 1 187 ? 5.270 24.545 25.424 1.00 51.47 187 THR A O 1
ATOM 1303 N N . VAL A 1 188 ? 6.927 23.514 26.550 1.00 55.69 188 VAL A N 1
ATOM 1304 C CA . VAL A 1 188 ? 6.142 22.337 26.930 1.00 55.69 188 VAL A CA 1
ATOM 1305 C C . VAL A 1 188 ? 5.139 22.812 27.980 1.00 55.69 188 VAL A C 1
ATOM 1307 O O . VAL A 1 188 ? 5.528 23.156 29.094 1.00 55.69 188 VAL A O 1
ATOM 1310 N N . GLY A 1 189 ? 3.871 22.941 27.586 1.00 57.09 189 GLY A N 1
ATOM 1311 C CA . GLY A 1 189 ? 2.785 23.230 28.517 1.00 57.09 189 GLY A CA 1
ATOM 1312 C C . GLY A 1 189 ? 2.604 22.062 29.483 1.00 57.09 189 GLY A C 1
ATOM 1313 O O . GLY A 1 189 ? 2.838 20.910 29.113 1.00 57.09 189 GLY A O 1
ATOM 1314 N N . GLU A 1 190 ? 2.225 22.365 30.724 1.00 60.25 190 GLU A N 1
ATOM 1315 C CA . GLU A 1 190 ? 1.875 21.354 31.724 1.00 60.25 190 GLU A CA 1
ATOM 1316 C C . GLU A 1 190 ? 0.810 20.391 31.165 1.00 60.25 190 GLU A C 1
ATOM 1318 O O . GLU A 1 190 ? -0.066 20.824 30.412 1.00 60.25 190 GLU A O 1
ATOM 1323 N N . PRO A 1 191 ? 0.879 19.087 31.489 1.00 62.44 191 PRO A N 1
ATOM 1324 C CA . PRO A 1 191 ? -0.067 18.111 30.968 1.00 62.44 191 PRO A CA 1
ATOM 1325 C C . PRO A 1 191 ? -1.481 18.442 31.456 1.00 62.44 191 PRO A C 1
ATOM 1327 O O . PRO A 1 191 ? -1.805 18.269 32.632 1.00 62.44 191 PRO A O 1
ATOM 1330 N N . GLU A 1 192 ? -2.341 18.905 30.547 1.00 62.59 192 GLU A N 1
ATOM 1331 C CA . GLU A 1 192 ? -3.765 19.040 30.833 1.00 62.59 192 GLU A CA 1
ATOM 1332 C C . GLU A 1 192 ? -4.360 17.638 31.003 1.00 62.59 192 GLU A C 1
ATOM 1334 O O . GLU A 1 192 ? -4.328 16.791 30.107 1.00 62.59 192 GLU A O 1
ATOM 1339 N N . THR A 1 193 ? -4.878 17.373 32.197 1.00 58.50 193 THR A N 1
ATOM 1340 C CA . THR A 1 193 ? -5.592 16.140 32.514 1.00 58.50 193 THR A CA 1
ATOM 1341 C C . THR A 1 193 ? -6.923 16.155 31.771 1.00 58.50 193 THR A C 1
ATOM 1343 O O . THR A 1 193 ? -7.871 16.831 32.166 1.00 58.50 193 THR A O 1
ATOM 1346 N N . VAL A 1 194 ? -7.003 15.411 30.667 1.00 63.09 194 VAL A N 1
ATOM 1347 C CA . VAL A 1 194 ? -8.261 15.202 29.944 1.00 63.09 194 VAL A CA 1
ATOM 1348 C C . VAL A 1 194 ? -9.152 14.307 30.802 1.00 63.09 194 VAL A C 1
ATOM 1350 O O . VAL A 1 194 ? -8.941 13.099 30.895 1.00 63.09 194 VAL A O 1
ATOM 1353 N N . ALA A 1 195 ? -10.140 14.910 31.462 1.00 56.88 195 ALA A N 1
ATOM 1354 C CA . ALA A 1 195 ? -11.176 14.178 32.172 1.00 56.88 195 ALA A CA 1
ATOM 1355 C C . ALA A 1 195 ? -12.035 13.407 31.158 1.00 56.88 195 ALA A C 1
ATOM 1357 O O . ALA A 1 195 ? -12.765 13.998 30.361 1.00 56.88 195 ALA A O 1
ATOM 1358 N N . THR A 1 196 ? -11.949 12.081 31.190 1.00 59.59 196 THR A N 1
ATOM 1359 C CA . THR A 1 196 ? -12.877 11.194 30.492 1.00 59.59 196 THR A CA 1
ATOM 1360 C C . THR A 1 196 ? -14.271 11.354 31.098 1.00 59.59 196 THR A C 1
ATOM 1362 O O . THR A 1 196 ? -14.485 11.082 32.279 1.00 59.59 196 THR A O 1
ATOM 1365 N N . GLN A 1 197 ? -15.230 11.824 30.297 1.00 52.09 197 GLN A N 1
ATOM 1366 C CA . GLN A 1 197 ? -16.644 11.762 30.662 1.00 52.09 197 GLN A CA 1
ATOM 1367 C C . GLN A 1 197 ? -17.115 10.315 30.493 1.00 52.09 197 GLN A C 1
ATOM 1369 O O . GLN A 1 197 ? -16.974 9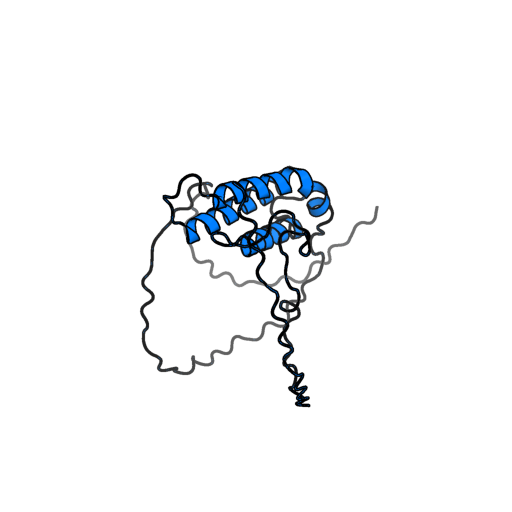.742 29.415 1.00 52.09 197 GLN A O 1
ATOM 1374 N N . ALA A 1 198 ? -17.620 9.725 31.575 1.00 62.38 198 ALA A N 1
ATOM 1375 C CA . ALA A 1 198 ? -18.331 8.456 31.538 1.00 62.38 198 ALA A CA 1
ATOM 1376 C C . ALA A 1 198 ? -19.800 8.730 31.187 1.00 62.38 198 ALA A C 1
ATOM 1378 O O . ALA A 1 198 ? -20.441 9.545 31.857 1.00 62.38 198 ALA A O 1
ATOM 1379 N N . GLU A 1 199 ? -20.297 8.065 30.144 1.00 60.91 199 GLU A N 1
ATOM 1380 C CA . GLU A 1 199 ? -21.730 7.910 29.859 1.00 60.91 199 GLU A CA 1
ATOM 1381 C C . GLU A 1 199 ? -22.292 6.668 30.563 1.00 60.91 199 GLU A C 1
ATOM 1383 O O . GLU A 1 199 ? -21.561 5.650 30.647 1.00 60.91 199 GLU A O 1
#

Radius of gyration: 25.93 Å; chains: 1; bounding box: 62×74×63 Å

Organism: NCBI:txid2789776

Sequence (199 aa):
MPRTGRLRARLTGGLLALVAVLGSTAVIGASPADAQPVDRCGSAGTEWVPDSGAGFDFNEACRLHDHCYGIKPHGAGSSGRLACDREFLNHMRFSCAAIHGPMVGSSPCLTLADLYYLGVRVGGTTPFEEAEVPTGHVEVGPVEPIRDEPPASSGGGGGGYGGGGGGGWIGGGFGGGGGGTPTGTVTVGEPETVATQAE

Foldseek 3Di:
DDDDDDDDDDDDDDDDDDDDDPDPDPCPDDDPPPPDPDPLQPDNPPDPADCDDDQFHLNVLSVQLLVCLQQLPVHLDPRSLLVSLVSSLVSQVVRNCVRPNDPDPDDVSNVSSVVSSVVCVVPVPVVSNVNYHPDDDDPDPPPDPDPPPPPDPPPDDDDDDDDDDDDDDDDDDDDDDDDDPPPDDPDPDDDDPPDDDDD

pLDDT: mean 72.52, std 19.33, range [38.66, 98.19]